Protein 6LCH (pdb70)

Nearest PDB structures (foldseek):
  6lch-assembly1_A  TM=1.004E+00  e=4.749E-40  Pseudomonas aeruginosa
  5jkp-assembly1_A  TM=9.853E-01  e=2.018E-32  Pseudomonas aeruginosa PAO1
  5jjo-assembly1_A  TM=9.357E-01  e=1.721E-28  Pseudomonas aeruginosa PAO1
  6deh-assembly2_B  TM=5.419E-01  e=6.742E-06  Legionella pneumophila subsp. pneumophila str. Philadelphia 1
  8sxq-assembly2_B  TM=5.318E-01  e=6.447E-06  Legionella pneumophila

Structure (mmCIF, N/CA/C/O backbone):
data_6LCH
#
_entry.id   6LCH
#
_cell.length_a   60.100
_cell.length_b   63.200
_cell.length_c   66.900
_cell.angle_alpha   90.000
_cell.angle_beta   105.000
_cell.angle_gamma   90.000
#
_symmetry.space_group_name_H-M   'C 1 2 1'
#
loop_
_entity.id
_entity.type
_entity.pdbx_description
1 polymer 'Sel1 repeat family protein'
2 water water
#
loop_
_atom_site.group_PDB
_atom_site.id
_atom_site.type_symbol
_atom_site.label_atom_id
_atom_site.label_alt_id
_atom_site.label_comp_id
_atom_site.label_asym_id
_atom_site.label_entity_id
_atom_site.label_seq_id
_atom_site.pdbx_PDB_ins_code
_atom_site.Cartn_x
_atom_site.Cartn_y
_atom_site.Cartn_z
_atom_site.occupancy
_atom_site.B_iso_or_equiv
_atom_site.auth_seq_id
_atom_site.auth_comp_id
_atom_site.auth_asym_id
_atom_site.auth_atom_id
_atom_site.pdbx_PDB_model_num
ATOM 1 N N . SER A 1 5 ? 14.701 22.756 11.824 1.00 30.36 24 SER A N 1
ATOM 2 C CA . SER A 1 5 ? 15.456 23.004 13.047 1.0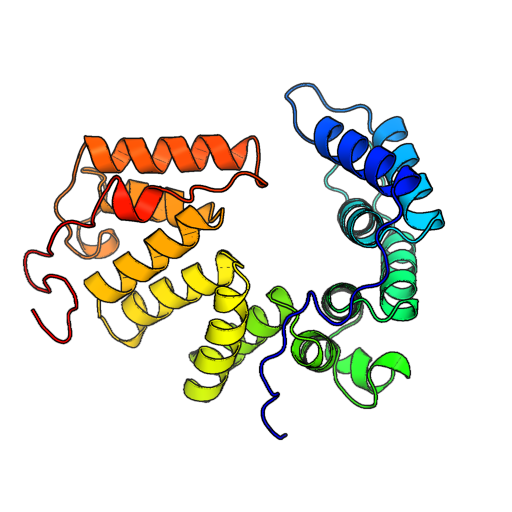0 25.67 24 SER A CA 1
ATOM 3 C C . SER A 1 5 ? 16.958 22.945 12.794 1.00 27.08 24 SER A C 1
ATOM 4 O O . SER A 1 5 ? 17.711 22.420 13.614 1.00 24.65 24 SER A O 1
ATOM 7 N N . LYS A 1 6 ? 17.389 23.476 11.650 1.00 28.12 25 LYS A N 1
ATOM 8 C CA . LYS A 1 6 ? 18.802 23.508 11.296 1.00 24.91 25 LYS A CA 1
ATOM 9 C C . LYS A 1 6 ? 19.298 24.941 11.386 1.00 20.23 25 LYS A C 1
ATOM 10 O O . LYS A 1 6 ? 18.704 25.827 10.756 1.00 19.38 25 LYS A O 1
ATOM 16 N N . PRO A 1 7 ? 20.366 25.210 12.139 1.00 18.19 26 PRO A N 1
ATOM 17 C CA . PRO A 1 7 ? 20.782 26.600 12.364 1.00 15.28 26 PRO A CA 1
ATOM 18 C C . PRO A 1 7 ? 21.078 27.332 11.066 1.00 13.64 26 PRO A C 1
ATOM 19 O O . PRO A 1 7 ? 21.723 26.806 10.156 1.00 13.13 26 PRO A O 1
ATOM 23 N N . PHE A 1 8 ? 20.614 28.572 11.010 1.00 13.45 27 PHE A N 1
ATOM 24 C CA . PHE A 1 8 ? 20.742 29.389 9.819 1.00 10.04 27 PHE A CA 1
ATOM 25 C C . PHE A 1 8 ? 22.197 29.760 9.550 1.00 10.12 27 PHE A C 1
ATOM 26 O O . PHE A 1 8 ? 22.999 29.932 10.469 1.00 7.75 27 PHE A O 1
ATOM 34 N N . VAL A 1 9 ? 22.537 29.869 8.264 1.00 9.31 28 VAL A N 1
ATOM 35 C CA . VAL A 1 9 ? 23.833 30.414 7.877 1.00 9.36 28 VAL A CA 1
ATOM 36 C C . VAL A 1 9 ? 23.810 31.919 8.101 1.00 10.44 28 VAL A C 1
ATOM 37 O O . VAL A 1 9 ? 22.778 32.574 7.908 1.00 7.97 28 VAL A O 1
ATOM 41 N N . CYS A 1 10 ? 24.934 32.472 8.551 1.00 13.69 29 CYS A N 1
ATOM 42 C CA . CYS A 1 10 ? 25.012 33.902 8.826 1.00 9.54 29 CYS A CA 1
ATOM 43 C C . CYS A 1 10 ? 25.137 34.672 7.517 1.00 10.12 29 CYS A C 1
ATOM 44 O O . CYS A 1 10 ? 26.121 34.512 6.787 1.00 10.59 29 CYS A O 1
ATOM 47 N N . VAL A 1 11 ? 24.148 35.515 7.226 1.00 9.16 30 VAL A N 1
ATOM 48 C CA . VAL A 1 11 ? 24.123 36.284 5.990 1.00 9.46 30 VAL A CA 1
ATOM 49 C C . VAL A 1 11 ? 23.952 37.760 6.321 1.00 11.38 30 VAL A C 1
ATOM 50 O O . VAL A 1 11 ? 23.324 38.130 7.318 1.00 8.42 30 VAL A O 1
ATOM 54 N N . ASN A 1 12 ? 24.527 38.606 5.477 1.00 14.52 31 ASN A N 1
ATOM 55 C CA . ASN A 1 12 ? 24.414 40.044 5.674 1.00 15.50 31 ASN A CA 1
ATOM 56 C C . ASN A 1 12 ? 23.015 40.510 5.291 1.00 13.11 31 ASN A C 1
ATOM 57 O O . ASN A 1 12 ? 22.540 40.234 4.184 1.00 17.69 31 ASN A O 1
ATOM 62 N N . GLU A 1 13 ? 22.353 41.216 6.209 1.00 10.70 32 GLU A N 1
ATOM 63 C CA . GLU A 1 13 ? 21.043 41.778 5.902 1.00 12.13 32 GLU A CA 1
ATOM 64 C C . GLU A 1 13 ? 21.113 42.755 4.736 1.00 13.91 32 GLU A C 1
ATOM 65 O O . GLU A 1 13 ? 20.107 42.979 4.057 1.00 12.82 32 GLU A O 1
ATOM 71 N N . LYS A 1 14 ? 22.288 43.343 4.490 1.00 17.35 33 LYS A N 1
ATOM 72 C CA . LYS A 1 14 ? 22.535 44.228 3.349 1.00 19.00 33 LYS A CA 1
ATOM 73 C C . LYS A 1 14 ? 22.638 43.473 2.015 1.00 22.85 33 LYS A C 1
ATOM 74 O O . LYS A 1 14 ? 23.010 44.081 1.003 1.00 28.20 33 LYS A O 1
ATOM 80 N N . ASP A 1 15 ? 22.285 42.186 1.994 1.00 20.03 34 ASP A N 1
ATOM 81 C CA . ASP A 1 15 ? 22.267 41.389 0.774 1.00 21.22 34 ASP A CA 1
ATOM 82 C C . ASP A 1 15 ? 20.869 41.172 0.209 1.00 24.30 34 ASP A C 1
ATOM 83 O O . ASP A 1 15 ? 20.740 40.923 -0.994 1.00 28.20 34 ASP A O 1
ATOM 88 N N . HIS A 1 16 ? 19.828 41.249 1.042 1.00 22.09 35 HIS A N 1
ATOM 89 C CA . HIS A 1 16 ? 18.462 40.998 0.593 1.00 17.90 35 HIS A CA 1
ATOM 90 C C . HIS A 1 16 ? 17.575 42.220 0.817 1.00 21.93 35 HIS A C 1
ATOM 91 O O . HIS A 1 16 ? 16.477 42.104 1.374 1.00 18.45 35 HIS A O 1
ATOM 98 N N . LEU A 1 17 ? 18.054 43.403 0.410 1.00 18.09 36 LEU A N 1
ATOM 99 C CA . LEU A 1 17 ? 17.288 44.635 0.526 1.00 15.57 36 LEU A CA 1
ATOM 100 C C . LEU A 1 17 ? 16.952 45.180 -0.858 1.00 21.41 36 LEU A C 1
ATOM 101 O O . LEU A 1 17 ? 17.749 45.054 -1.793 1.00 20.47 36 LEU A O 1
ATOM 106 N N . PRO A 1 18 ? 15.783 45.792 -1.019 1.00 19.42 37 PRO A N 1
ATOM 107 C CA . PRO A 1 18 ? 15.423 46.385 -2.308 1.00 21.05 37 PRO A CA 1
ATOM 108 C C . PRO A 1 18 ? 16.212 47.658 -2.551 1.00 21.65 37 PRO A C 1
ATOM 109 O O . PRO A 1 18 ? 16.827 48.196 -1.618 1.00 23.74 37 PRO A O 1
ATOM 113 N N . PRO A 1 19 ? 16.240 48.167 -3.785 1.00 22.13 38 PRO A N 1
ATOM 114 C CA . PRO A 1 19 ? 17.006 49.391 -4.051 1.00 24.66 38 PRO A CA 1
ATOM 115 C C . PRO A 1 19 ? 16.441 50.582 -3.289 1.00 18.89 38 PRO A C 1
ATOM 116 O O . PRO A 1 19 ? 15.227 50.720 -3.125 1.00 22.41 38 PRO A O 1
ATOM 120 N N . LEU A 1 20 ? 17.340 51.441 -2.812 1.00 19.39 39 LEU A N 1
ATOM 121 C CA . LEU A 1 20 ? 16.958 52.618 -2.037 1.00 15.44 39 LEU A CA 1
ATOM 122 C C . LEU A 1 20 ? 16.656 53.761 -2.998 1.00 14.68 39 LEU A C 1
ATOM 123 O O . LEU A 1 20 ? 17.551 54.242 -3.700 1.00 15.03 39 LEU A O 1
ATOM 128 N N . ASP A 1 21 ? 15.404 54.197 -3.027 1.00 15.36 40 ASP A N 1
ATOM 129 C CA . ASP A 1 21 ? 15.013 55.265 -3.941 1.00 13.99 40 ASP A CA 1
ATOM 130 C C . ASP A 1 21 ? 15.570 56.601 -3.461 1.00 11.04 40 ASP A C 1
ATOM 131 O O . ASP A 1 21 ? 15.396 56.951 -2.289 1.00 13.16 40 ASP A O 1
ATOM 136 N N . PRO A 1 22 ? 16.251 57.363 -4.322 1.00 14.36 41 PRO A N 1
ATOM 137 C CA . PRO A 1 22 ? 16.786 58.669 -3.878 1.00 12.65 41 PRO A CA 1
ATOM 138 C C . PRO A 1 22 ? 15.726 59.691 -3.484 1.00 11.06 41 PRO A C 1
ATOM 139 O O . PRO A 1 22 ? 15.853 60.316 -2.420 1.00 9.90 41 PRO A O 1
ATOM 143 N N . GLN A 1 23 ? 14.695 59.904 -4.313 1.00 8.55 42 GLN A N 1
ATOM 144 C CA . GLN A 1 23 ? 13.632 60.845 -3.951 1.00 8.07 42 GLN A CA 1
ATOM 145 C C . GLN A 1 23 ? 12.983 60.482 -2.621 1.00 8.09 42 GLN A C 1
ATOM 146 O O . GLN A 1 23 ? 12.703 61.362 -1.796 1.00 6.49 42 GLN A O 1
ATOM 152 N N . ALA A 1 24 ? 12.715 59.192 -2.407 1.00 9.39 43 ALA A N 1
ATOM 153 C CA . ALA A 1 24 ? 12.029 58.776 -1.189 1.00 7.19 43 ALA A CA 1
ATOM 154 C C . ALA A 1 24 ? 12.941 58.885 0.025 1.00 7.21 43 ALA A C 1
ATOM 155 O O . ALA A 1 24 ? 12.496 59.290 1.104 1.00 6.81 43 ALA A O 1
ATOM 157 N N . ASP A 1 25 ? 14.221 58.540 -0.133 1.00 7.15 44 ASP A N 1
ATOM 158 C CA . ASP A 1 25 ? 15.146 58.598 0.993 1.00 7.86 44 ASP A CA 1
ATOM 159 C C . ASP A 1 25 ? 15.344 60.026 1.483 1.00 7.38 44 ASP A C 1
ATOM 160 O O . ASP A 1 25 ? 15.621 60.243 2.668 1.00 6.44 44 ASP A O 1
ATOM 165 N N . ALA A 1 26 ? 15.211 61.007 0.590 1.00 7.02 45 ALA A N 1
ATOM 166 C CA . ALA A 1 26 ? 15.285 62.403 1.006 1.00 6.85 45 ALA A CA 1
ATOM 167 C C . ALA A 1 26 ? 14.089 62.780 1.870 1.00 5.75 45 ALA A C 1
ATOM 168 O O . ALA A 1 26 ? 14.243 63.471 2.883 1.00 6.18 45 ALA A O 1
ATOM 170 N N . TRP A 1 27 ? 12.889 62.338 1.485 1.00 4.00 46 TRP A N 1
ATOM 171 C CA . TRP A 1 27 ? 11.724 62.540 2.341 1.00 7.41 46 TRP A CA 1
ATOM 172 C C . TRP A 1 27 ? 11.928 61.884 3.696 1.00 6.41 46 TRP A C 1
ATOM 173 O O . TRP A 1 27 ? 11.602 62.466 4.738 1.00 5.97 46 TRP A O 1
ATOM 184 N N . TYR A 1 28 ? 12.458 60.663 3.690 1.00 7.30 47 TYR A N 1
ATOM 185 C CA . TYR A 1 28 ? 12.616 59.894 4.917 1.00 6.20 47 TYR A CA 1
ATOM 186 C C . TYR A 1 28 ? 13.599 60.565 5.865 1.00 5.73 47 TYR A C 1
ATOM 187 O O . TYR A 1 28 ? 13.333 60.687 7.067 1.00 6.35 47 TYR A O 1
ATOM 196 N N . ARG A 1 29 ? 14.747 61.000 5.341 1.00 5.18 48 ARG A N 1
ATOM 197 C CA . ARG A 1 29 ? 15.768 61.612 6.185 1.00 10.44 48 ARG A CA 1
ATOM 198 C C . ARG A 1 29 ? 15.330 62.974 6.720 1.00 8.48 48 ARG A C 1
ATOM 199 O O . ARG A 1 29 ? 15.738 63.361 7.822 1.00 11.22 48 ARG A O 1
ATOM 207 N N . GLU A 1 30 ? 14.512 63.718 5.969 1.00 10.28 49 GLU A N 1
ATOM 208 C CA . GLU A 1 30 ? 13.958 64.954 6.516 1.00 10.23 49 GLU A CA 1
ATOM 209 C C . GLU A 1 30 ? 12.968 64.658 7.634 1.00 12.20 49 GLU A C 1
ATOM 210 O O . GLU A 1 30 ? 12.975 65.328 8.676 1.00 10.36 49 GLU A O 1
ATOM 216 N N . ALA A 1 31 ? 12.105 63.658 7.433 1.00 7.01 50 ALA A N 1
ATOM 217 C CA . ALA A 1 31 ? 11.157 63.287 8.477 1.00 9.44 50 ALA A CA 1
ATOM 218 C C . ALA A 1 31 ? 11.881 62.785 9.717 1.00 9.62 50 ALA A C 1
ATOM 219 O O . ALA A 1 31 ? 11.520 63.147 10.844 1.00 8.40 50 ALA A O 1
ATOM 221 N N . ALA A 1 32 ? 12.911 61.954 9.527 1.00 8.05 51 ALA A N 1
ATOM 222 C CA . ALA A 1 32 ? 13.674 61.445 10.661 1.00 10.30 51 ALA A CA 1
ATOM 223 C C . ALA A 1 32 ? 14.332 62.576 11.438 1.00 12.40 51 ALA A C 1
ATOM 224 O O . ALA A 1 32 ? 14.379 62.543 12.673 1.00 10.66 51 ALA A O 1
ATOM 226 N N . THR A 1 33 ? 14.850 63.586 10.732 1.00 11.03 52 THR A N 1
ATOM 227 C CA . THR A 1 33 ? 15.473 64.722 11.404 1.00 15.13 52 THR A CA 1
ATOM 228 C C . THR A 1 33 ? 14.443 65.544 12.167 1.00 17.63 52 THR A C 1
ATOM 229 O O . THR A 1 33 ? 14.687 65.952 13.309 1.00 17.47 52 THR A O 1
ATOM 233 N N . LEU A 1 34 ? 13.285 65.793 11.554 1.00 16.37 53 LEU A N 1
ATOM 234 C CA . LEU A 1 34 ? 12.241 66.557 12.222 1.00 15.21 53 LEU A CA 1
ATOM 235 C C . LEU A 1 34 ? 11.699 65.847 13.453 1.00 15.02 53 LEU A C 1
ATOM 236 O O . LEU A 1 34 ? 11.092 66.500 14.303 1.00 16.42 53 LEU A O 1
ATOM 241 N N . ALA A 1 35 ? 11.901 64.535 13.572 1.00 13.15 54 ALA A N 1
ATOM 242 C CA . ALA A 1 35 ? 11.399 63.770 14.709 1.00 16.99 54 ALA A CA 1
ATOM 243 C C . ALA A 1 35 ? 12.306 63.844 15.932 1.00 14.30 54 ALA A C 1
ATOM 244 O O . ALA A 1 35 ? 12.063 63.127 16.908 1.00 14.34 54 ALA A O 1
ATOM 246 N N . LYS A 1 36 ? 13.317 64.703 15.918 1.00 18.29 55 LYS A N 1
ATOM 247 C CA . LYS A 1 36 ? 14.347 64.707 16.952 1.00 25.43 55 LYS A CA 1
ATOM 248 C C . LYS A 1 36 ? 14.265 65.831 17.991 1.00 27.95 55 LYS A C 1
ATOM 249 O O . LYS A 1 36 ? 14.393 65.551 19.191 1.00 29.50 55 LYS A O 1
ATOM 255 N N . PRO A 1 37 ? 14.055 67.110 17.595 1.00 28.57 56 PRO A N 1
ATOM 256 C CA . PRO A 1 37 ? 14.502 68.223 18.450 1.00 32.45 56 PRO A CA 1
ATOM 257 C C . PRO A 1 37 ? 13.574 68.600 19.599 1.00 38.51 56 PRO A C 1
ATOM 258 O O . PRO A 1 37 ? 12.652 67.853 19.946 1.00 37.95 56 PRO A O 1
ATOM 262 N N . ASP A 1 38 ? 13.828 69.772 20.195 1.00 38.45 57 ASP A N 1
ATOM 263 C CA . ASP A 1 38 ? 13.113 70.238 21.378 1.00 41.59 57 ASP A CA 1
ATOM 264 C C . ASP A 1 38 ? 11.990 71.214 21.048 1.00 41.57 57 ASP A C 1
ATOM 265 O O . ASP A 1 38 ? 11.496 71.912 21.939 1.00 44.80 57 ASP A O 1
ATOM 270 N N . THR A 1 39 ? 11.573 71.283 19.792 1.00 41.22 58 THR A N 1
ATOM 271 C CA . THR A 1 39 ? 10.170 71.553 19.555 1.00 40.70 58 THR A CA 1
ATOM 272 C C . THR A 1 39 ? 9.380 70.363 20.091 1.00 34.07 58 THR A C 1
ATOM 273 O O . THR A 1 39 ? 9.940 69.370 20.567 1.00 34.09 58 THR A O 1
ATOM 277 N N . LEU A 1 40 ? 8.066 70.441 20.020 1.00 29.94 59 LEU A N 1
ATOM 278 C CA . LEU A 1 40 ? 7.300 69.239 19.773 1.00 31.56 59 LEU A CA 1
ATOM 279 C C . LEU A 1 40 ? 6.878 69.319 18.317 1.00 28.78 59 LEU A C 1
ATOM 280 O O . LEU A 1 40 ? 6.289 70.314 17.881 1.00 35.11 59 LEU A O 1
ATOM 285 N N . ARG A 1 41 ? 7.199 68.275 17.582 1.00 28.88 60 ARG A N 1
ATOM 286 C CA . ARG A 1 41 ? 7.608 68.388 16.199 1.00 21.62 60 ARG A CA 1
ATOM 287 C C . ARG A 1 41 ? 6.405 68.540 15.278 1.00 14.93 60 ARG A C 1
ATOM 288 O O . ARG A 1 41 ? 5.259 68.352 15.689 1.00 14.73 60 ARG A O 1
ATOM 296 N N . PRO A 1 42 ? 6.630 68.936 14.016 1.00 13.32 61 PRO A N 1
ATOM 297 C CA . PRO A 1 42 ? 5.509 69.024 13.071 1.00 14.19 61 PRO A CA 1
ATOM 298 C C . PRO A 1 42 ? 5.024 67.643 12.663 1.00 12.17 61 PRO A C 1
ATOM 299 O O . PRO A 1 42 ? 5.417 67.129 11.615 1.00 10.35 61 PRO A O 1
ATOM 303 N N . TRP A 1 43 ? 4.170 67.037 13.484 1.00 15.32 62 TRP A N 1
ATOM 304 C CA . TRP A 1 43 ? 3.773 65.654 13.238 1.00 15.50 62 TRP A CA 1
ATOM 305 C C . TRP A 1 43 ? 2.984 65.457 11.949 1.00 13.06 62 TRP A C 1
ATOM 306 O O . TRP A 1 43 ? 3.263 64.473 11.240 1.00 13.25 62 TRP A O 1
ATOM 317 N N . PRO A 1 44 ? 2.005 66.300 11.588 1.00 11.46 63 PRO A N 1
ATOM 318 C CA . PRO A 1 44 ? 1.384 66.141 10.262 1.00 12.19 63 PRO A CA 1
ATOM 319 C C . PRO A 1 44 ? 2.393 66.147 9.128 1.00 14.42 63 PRO A C 1
ATOM 320 O O . PRO A 1 44 ? 2.250 65.375 8.170 1.00 9.92 63 PRO A O 1
ATOM 324 N N . ARG A 1 45 ? 3.427 66.986 9.219 1.00 13.29 64 ARG A N 1
ATOM 325 C CA . ARG A 1 45 ? 4.456 66.988 8.185 1.00 12.83 64 ARG A CA 1
ATOM 326 C C . ARG A 1 45 ? 5.317 65.732 8.253 1.00 10.67 64 ARG A C 1
ATOM 327 O O . ARG A 1 45 ? 5.643 65.142 7.216 1.00 7.53 64 ARG A O 1
ATOM 335 N N . ILE A 1 46 ? 5.706 65.317 9.462 1.00 10.38 65 ILE A N 1
ATOM 336 C CA . ILE A 1 46 ? 6.521 64.113 9.611 1.00 8.71 65 ILE A CA 1
ATOM 337 C C . ILE A 1 46 ? 5.807 62.917 8.996 1.00 7.00 65 ILE A C 1
ATOM 338 O O . ILE A 1 46 ? 6.400 62.138 8.242 1.00 7.16 65 ILE A O 1
ATOM 343 N N . VAL A 1 47 ? 4.515 62.765 9.300 1.00 11.40 66 VAL A N 1
ATOM 344 C CA . VAL A 1 47 ? 3.731 61.667 8.740 1.00 7.34 66 VAL A CA 1
ATOM 345 C C . VAL A 1 47 ? 3.663 61.783 7.223 1.00 8.60 66 VAL A C 1
ATOM 346 O O . VAL A 1 47 ? 3.788 60.785 6.503 1.00 6.86 66 VAL A O 1
ATOM 350 N N . GLY A 1 48 ? 3.476 63.003 6.714 1.00 7.86 67 GLY A N 1
ATOM 351 C CA . GLY A 1 48 ? 3.409 63.191 5.273 1.00 8.08 67 GLY A CA 1
ATOM 352 C C . GLY A 1 48 ? 4.656 62.698 4.566 1.00 6.92 67 GLY A C 1
ATOM 353 O O . GLY A 1 48 ? 4.580 61.898 3.632 1.00 6.28 67 GLY A O 1
ATOM 354 N N . LEU A 1 49 ? 5.825 63.153 5.022 1.00 6.38 68 LEU A N 1
ATOM 355 C CA . LEU A 1 49 ? 7.083 62.731 4.415 1.00 6.9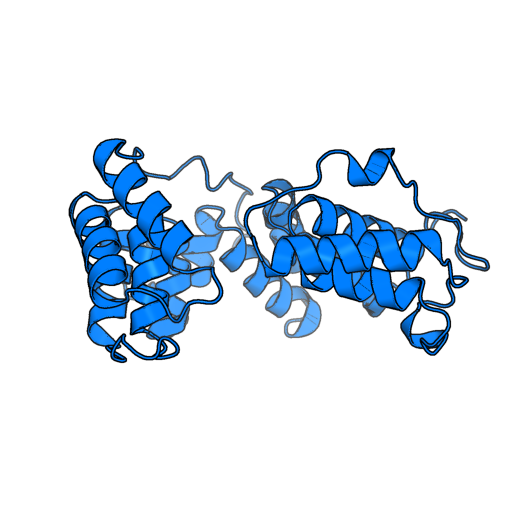9 68 LEU A CA 1
ATOM 356 C C . LEU A 1 49 ? 7.269 61.223 4.520 1.00 6.27 68 LEU A C 1
ATOM 357 O O . LEU A 1 49 ? 7.545 60.549 3.519 1.00 5.30 68 LEU A O 1
ATOM 362 N N . TYR A 1 50 ? 7.128 60.680 5.734 1.00 5.20 69 TYR A N 1
ATOM 363 C CA . TYR A 1 50 ? 7.265 59.242 5.941 1.00 4.65 69 TYR A CA 1
ATOM 364 C C . TYR A 1 50 ? 6.357 58.457 5.004 1.00 4.48 69 TYR A C 1
ATOM 365 O O . TYR A 1 50 ? 6.796 57.504 4.349 1.00 4.21 69 TYR A O 1
ATOM 374 N N . SER A 1 51 ? 5.077 58.837 4.940 1.00 5.18 70 SER A N 1
ATOM 375 C CA . SER A 1 51 ? 4.133 58.102 4.105 1.00 9.23 70 SER A CA 1
ATOM 376 C C . SER A 1 51 ? 4.488 58.230 2.631 1.00 7.70 70 SER A C 1
ATOM 377 O O . SER A 1 51 ? 4.462 57.239 1.890 1.00 9.07 70 SER A O 1
ATOM 380 N N . LYS A 1 52 ? 4.822 59.447 2.191 1.00 7.76 71 LYS A N 1
ATOM 381 C CA . LYS A 1 52 ? 5.265 59.654 0.816 1.00 6.82 71 LYS A CA 1
ATOM 382 C C . LYS A 1 52 ? 6.433 58.739 0.473 1.00 7.05 71 LYS A C 1
ATOM 383 O O . LYS A 1 52 ? 6.463 58.126 -0.601 1.00 4.58 71 LYS A O 1
ATOM 389 N N . ALA A 1 53 ? 7.403 58.626 1.382 1.00 5.96 72 ALA A N 1
ATOM 390 C CA . ALA A 1 53 ? 8.517 57.719 1.148 1.00 5.92 72 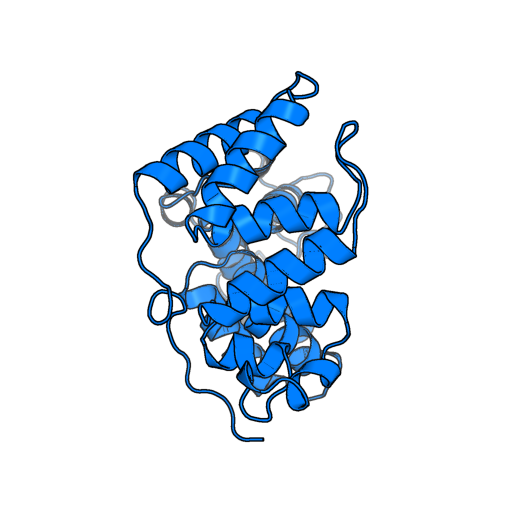ALA A CA 1
ATOM 391 C C . ALA A 1 53 ? 8.050 56.268 1.154 1.00 6.69 72 ALA A C 1
ATOM 392 O O . ALA A 1 53 ? 8.521 55.456 0.349 1.00 4.03 72 ALA A O 1
ATOM 394 N N . ALA A 1 54 ? 7.111 55.932 2.044 1.00 5.98 73 ALA A N 1
ATOM 395 C CA . ALA A 1 54 ? 6.637 54.553 2.148 1.00 6.37 73 ALA A CA 1
ATOM 396 C C . ALA A 1 54 ? 5.912 54.116 0.883 1.00 6.59 73 ALA A C 1
ATOM 397 O O . ALA A 1 54 ? 6.028 52.960 0.462 1.00 7.53 73 ALA A O 1
ATOM 399 N N . GLU A 1 55 ? 5.144 55.021 0.271 1.00 10.28 74 GLU A N 1
ATOM 400 C CA . GLU A 1 55 ? 4.434 54.692 -0.959 1.00 10.62 74 GLU A CA 1
ATOM 401 C C . GLU A 1 55 ? 5.378 54.485 -2.132 1.00 10.89 74 GLU A C 1
ATOM 402 O O . GLU A 1 55 ? 4.996 53.835 -3.109 1.00 13.65 74 GLU A O 1
ATOM 408 N N . ARG A 1 56 ? 6.587 55.039 -2.073 1.00 10.02 75 ARG A N 1
ATOM 409 C CA . ARG A 1 56 ? 7.577 54.792 -3.112 1.00 9.37 75 ARG A CA 1
ATOM 410 C C . ARG A 1 56 ? 8.429 53.564 -2.824 1.00 9.11 75 ARG A C 1
ATOM 411 O O . ARG A 1 56 ? 9.326 53.254 -3.612 1.00 9.83 75 ARG A O 1
ATOM 419 N N . GLY A 1 57 ? 8.171 52.867 -1.721 1.00 8.48 76 GLY A N 1
ATOM 420 C CA . GLY A 1 57 ? 8.866 51.638 -1.395 1.00 8.08 76 GLY A CA 1
ATOM 421 C C . GLY A 1 57 ? 9.988 51.754 -0.386 1.00 6.87 76 GLY A C 1
ATOM 422 O O . GLY A 1 57 ? 10.714 50.773 -0.182 1.00 6.85 76 GLY A O 1
ATOM 423 N N . HIS A 1 58 ? 10.161 52.911 0.245 1.00 3.78 77 HIS A N 1
ATOM 424 C CA . HIS A 1 58 ? 11.251 53.096 1.195 1.00 5.70 77 HIS A CA 1
ATOM 425 C C . HIS A 1 58 ? 10.982 52.281 2.455 1.00 3.52 77 HIS A C 1
ATOM 426 O O . HIS A 1 58 ? 9.979 52.505 3.139 1.00 3.25 77 HIS A O 1
ATOM 433 N N . TRP A 1 59 ? 11.878 51.343 2.775 1.00 4.77 78 TRP A N 1
ATOM 434 C CA . TRP A 1 59 ? 11.548 50.388 3.829 1.00 4.06 78 TRP A CA 1
ATOM 435 C C . TRP A 1 59 ? 11.855 50.915 5.227 1.00 4.82 78 TRP A C 1
ATOM 436 O O . TRP A 1 59 ? 11.158 50.551 6.182 1.00 4.09 78 TRP A O 1
ATOM 447 N N . LYS A 1 60 ? 12.857 51.779 5.382 1.00 4.62 79 LYS A N 1
ATOM 448 C CA . LYS A 1 60 ? 13.075 52.383 6.692 1.00 4.03 79 LYS A CA 1
ATOM 449 C C . LYS A 1 60 ? 11.966 53.371 7.027 1.00 3.51 79 LYS A C 1
ATOM 450 O O . LYS A 1 60 ? 11.559 53.490 8.188 1.00 3.49 79 LYS A O 1
ATOM 456 N N . ALA A 1 61 ? 11.451 54.076 6.020 1.00 3.11 80 ALA A N 1
ATOM 457 C CA . ALA A 1 61 ? 10.308 54.954 6.243 1.00 3.92 80 ALA A CA 1
ATOM 458 C C . ALA A 1 61 ? 9.085 54.165 6.691 1.00 2.67 80 ALA A C 1
ATOM 459 O O . ALA A 1 61 ? 8.333 54.618 7.558 1.00 1.88 80 ALA A O 1
ATOM 461 N N . MET A 1 62 ? 8.866 52.983 6.103 1.00 2.90 81 MET A N 1
ATOM 462 C CA . MET A 1 62 ? 7.774 52.118 6.543 1.00 3.48 81 MET A CA 1
ATOM 463 C C . MET A 1 62 ? 7.969 51.687 7.988 1.00 3.69 81 MET A C 1
ATOM 464 O O . MET A 1 62 ? 7.022 51.692 8.784 1.00 3.67 81 MET A O 1
ATOM 469 N N . HIS A 1 63 ? 9.193 51.295 8.336 1.00 2.74 82 HIS A N 1
ATOM 470 C CA . HIS A 1 63 ? 9.489 50.892 9.705 1.00 2.92 82 HIS A CA 1
ATOM 471 C C . HIS A 1 63 ? 9.275 52.050 10.676 1.00 3.97 82 HIS A C 1
ATOM 472 O O . HIS A 1 63 ? 8.580 51.906 11.688 1.00 3.18 82 HIS A O 1
ATOM 479 N N . ASN A 1 64 ? 9.861 53.213 10.377 1.00 1.38 83 ASN A N 1
ATOM 480 C CA . ASN A 1 64 ? 9.742 54.353 11.283 1.00 2.98 83 ASN A CA 1
ATOM 481 C C . ASN A 1 64 ? 8.295 54.799 11.430 1.00 2.81 83 ASN A C 1
ATOM 482 O O . ASN A 1 64 ? 7.846 55.116 12.536 1.00 2.18 83 ASN A O 1
ATOM 487 N N . LEU A 1 65 ? 7.552 54.841 10.322 1.00 3.85 84 LEU A N 1
ATOM 488 C CA . LEU A 1 65 ? 6.170 55.303 10.388 1.00 3.62 84 LEU A CA 1
ATOM 489 C C . LEU A 1 65 ? 5.300 54.327 11.167 1.00 4.68 84 LEU A C 1
ATOM 490 O O . LEU A 1 65 ? 4.488 54.739 12.004 1.00 4.63 84 LEU A O 1
ATOM 495 N N . ALA A 1 66 ? 5.466 53.027 10.916 1.00 5.04 85 ALA A N 1
ATOM 496 C CA . ALA A 1 66 ? 4.669 52.036 11.629 1.00 5.88 85 ALA A CA 1
ATOM 497 C C . ALA A 1 66 ? 4.969 52.051 13.121 1.00 6.28 85 ALA A C 1
ATOM 498 O O . ALA A 1 66 ? 4.074 51.820 13.942 1.00 8.67 85 ALA A O 1
ATOM 500 N N . ASN A 1 67 ? 6.221 52.319 13.499 1.00 5.65 86 ASN A N 1
ATOM 501 C CA . ASN A 1 67 ? 6.518 52.428 14.922 1.00 8.32 86 ASN A CA 1
ATOM 502 C C . ASN A 1 67 ? 5.750 53.576 15.557 1.00 9.68 86 ASN A C 1
ATOM 503 O O . ASN A 1 67 ? 5.397 53.497 16.734 1.00 9.57 86 ASN A O 1
ATOM 508 N N . LEU A 1 68 ? 5.478 54.642 14.801 1.00 7.76 87 LEU A N 1
ATOM 509 C CA . LEU A 1 68 ? 4.614 55.704 15.310 1.00 8.60 87 LEU A CA 1
ATOM 510 C C . LEU A 1 68 ? 3.171 55.220 15.448 1.00 10.47 87 LEU A C 1
ATOM 511 O O . LEU A 1 68 ? 2.512 55.485 16.461 1.00 12.70 87 LEU A O 1
ATOM 516 N N . TYR A 1 69 ? 2.663 54.510 14.433 1.00 10.15 88 TYR A N 1
ATOM 517 C CA . TYR A 1 69 ? 1.278 54.041 14.460 1.00 9.72 88 TYR A CA 1
ATOM 518 C C . TYR A 1 69 ? 1.094 52.864 15.413 1.00 12.43 88 TYR A C 1
ATOM 519 O O . TYR A 1 69 ? 0.047 52.746 16.063 1.00 12.98 88 TYR A O 1
ATOM 528 N N . ARG A 1 70 ? 2.076 51.960 15.479 1.00 12.22 89 ARG A N 1
ATOM 529 C CA . ARG A 1 70 ? 1.952 50.791 16.346 1.00 11.55 89 ARG A CA 1
ATOM 530 C C . ARG A 1 70 ? 1.808 51.207 17.801 1.00 15.41 89 ARG A C 1
ATOM 531 O O . ARG A 1 70 ? 0.922 50.725 18.518 1.00 11.84 89 ARG A O 1
ATOM 539 N N . THR A 1 71 ? 2.691 52.086 18.258 1.00 14.31 90 THR A N 1
ATOM 540 C CA . THR A 1 71 ? 2.514 52.781 19.521 1.00 19.77 90 THR A CA 1
ATOM 541 C C . THR A 1 71 ? 1.595 53.974 19.275 1.00 19.26 90 THR A C 1
ATOM 542 O O . THR A 1 71 ? 0.970 54.103 18.219 1.00 21.39 90 THR A O 1
ATOM 546 N N . GLY A 1 72 ? 1.495 54.867 20.247 1.00 21.85 91 GLY A N 1
ATOM 547 C CA . GLY A 1 72 ? 0.924 56.164 19.958 1.00 25.84 91 GLY A CA 1
ATOM 548 C C . GLY A 1 72 ? 1.736 57.258 20.598 1.00 20.90 91 GLY A C 1
ATOM 549 O O . GLY A 1 72 ? 1.212 58.333 20.902 1.00 22.30 91 GLY A O 1
ATOM 550 N N . TRP A 1 73 ? 3.028 56.988 20.791 1.00 18.93 92 TRP A N 1
ATOM 551 C CA . TRP A 1 73 ? 3.857 57.894 21.578 1.00 17.87 92 TRP A CA 1
ATOM 552 C C . TRP A 1 73 ? 3.871 59.331 21.070 1.00 16.38 92 TRP A C 1
ATOM 553 O O . TRP A 1 73 ? 3.888 60.241 21.917 1.00 12.28 92 TRP A O 1
ATOM 564 N N . PRO A 1 74 ? 3.862 59.624 19.763 1.00 15.18 93 PRO A N 1
ATOM 565 C CA . PRO A 1 74 ? 3.854 61.034 19.353 1.00 15.07 93 PRO A CA 1
ATOM 566 C C . PRO A 1 74 ? 2.551 61.712 19.745 1.00 14.00 93 PRO A C 1
ATOM 567 O O . PRO A 1 74 ? 1.465 61.148 19.595 1.00 11.77 93 PRO A O 1
ATOM 571 N N . GLY A 1 75 ? 2.675 62.935 20.262 1.00 14.48 94 GLY A N 1
ATOM 572 C CA . GLY A 1 75 ? 1.493 63.686 20.645 1.00 11.98 94 GLY A CA 1
ATOM 573 C C . GLY A 1 75 ? 0.529 63.882 19.493 1.00 12.78 94 GLY A C 1
ATOM 574 O O . GLY A 1 75 ? -0.690 63.865 19.682 1.00 12.05 94 GLY A O 1
ATOM 575 N N . GLY A 1 76 ? 1.057 64.045 18.282 1.00 10.80 95 GLY A N 1
ATOM 576 C CA . GLY A 1 76 ? 0.209 64.297 17.138 1.00 10.92 95 GLY A CA 1
ATOM 577 C C . GLY A 1 76 ? 0.083 63.157 16.146 1.00 10.36 95 GLY A C 1
ATOM 578 O O . GLY A 1 76 ? -0.201 63.402 14.971 1.00 9.50 95 GLY A O 1
ATOM 579 N N . VAL A 1 77 ? 0.286 61.915 16.586 1.00 12.74 96 VAL A N 1
ATOM 580 C CA . VAL A 1 77 ? 0.145 60.745 15.722 1.00 15.02 96 VAL A CA 1
ATOM 581 C C . VAL A 1 77 ? -0.741 59.722 16.421 1.00 13.88 96 VAL A C 1
ATOM 582 O O . VAL A 1 77 ? -0.428 59.275 17.531 1.00 14.18 96 VAL A O 1
ATOM 586 N N . GLU A 1 78 ? -1.823 59.333 15.754 1.00 15.43 97 GLU A N 1
ATOM 587 C CA . GLU A 1 78 ? -2.819 58.436 16.318 1.00 16.58 97 GLU A CA 1
ATOM 588 C C . GLU A 1 78 ? -2.323 56.995 16.307 1.00 18.57 97 GLU A C 1
ATOM 589 O O . GLU A 1 78 ? -1.714 56.546 15.332 1.00 18.50 97 GLU A O 1
ATOM 595 N N . LYS A 1 79 ? -2.584 56.271 17.400 1.00 18.20 98 LYS A N 1
ATOM 596 C CA . LYS A 1 79 ? -2.420 54.821 17.383 1.00 17.27 98 LYS A CA 1
ATOM 597 C C . LYS A 1 79 ? -3.290 54.223 16.293 1.00 16.53 98 LYS A C 1
ATOM 598 O O . LYS A 1 79 ? -4.507 54.421 16.290 1.00 18.08 98 LYS A O 1
ATOM 604 N N . ASP A 1 80 ? -2.676 53.475 15.379 1.00 12.76 99 ASP A N 1
ATOM 605 C CA . ASP A 1 80 ? -3.426 52.806 14.314 1.00 15.06 99 ASP A CA 1
ATOM 606 C C . ASP A 1 80 ? -2.752 51.463 14.045 1.00 13.90 99 ASP A C 1
ATOM 607 O O . ASP A 1 80 ? -1.887 51.356 13.171 1.00 12.72 99 ASP A O 1
ATOM 612 N N . THR A 1 81 ? -3.169 50.442 14.802 1.00 14.72 100 THR A N 1
ATOM 613 C CA . THR A 1 81 ? -2.598 49.107 14.655 1.00 16.15 100 THR A CA 1
ATOM 614 C C . THR A 1 81 ? -2.685 48.612 13.218 1.00 15.11 100 THR A C 1
ATOM 615 O O . THR A 1 81 ? -1.761 47.956 12.724 1.00 16.54 100 THR A O 1
ATOM 619 N N . GLN A 1 82 ? -3.787 48.914 12.527 1.00 14.20 101 GLN A N 1
ATOM 620 C CA . GLN A 1 82 ? -3.931 48.440 11.154 1.00 12.81 101 GLN A CA 1
ATOM 621 C C . GLN A 1 82 ? -2.980 49.169 10.216 1.00 13.70 101 GLN A C 1
ATOM 622 O O . GLN A 1 82 ? -2.407 48.556 9.308 1.00 15.07 101 GLN A O 1
ATOM 628 N N . LYS A 1 83 ? -2.801 50.479 10.411 1.00 11.86 102 LYS A N 1
ATOM 629 C CA . LYS A 1 83 ? -1.834 51.209 9.599 1.00 10.63 102 LYS A CA 1
ATOM 630 C C . LYS A 1 83 ? -0.432 50.641 9.772 1.00 9.58 102 LYS A C 1
ATOM 631 O O . LYS A 1 83 ? 0.343 50.574 8.810 1.00 11.90 102 LYS A O 1
ATOM 637 N N . ALA A 1 84 ? -0.096 50.208 10.989 1.00 8.85 103 ALA A N 1
ATOM 638 C CA . ALA A 1 84 ? 1.201 49.583 11.214 1.00 7.72 103 ALA A CA 1
ATOM 639 C C . ALA A 1 84 ? 1.285 48.226 10.527 1.00 7.30 103 ALA A C 1
ATOM 640 O O . ALA A 1 84 ? 2.299 47.911 9.894 1.00 6.13 103 ALA A O 1
ATOM 642 N N . LEU A 1 85 ? 0.225 47.414 10.638 1.00 6.92 104 LEU A N 1
ATOM 643 C CA . LEU A 1 85 ? 0.216 46.103 9.994 1.00 10.70 104 LEU A CA 1
ATOM 644 C C . LEU A 1 85 ? 0.365 46.229 8.486 1.00 8.52 104 LEU A C 1
ATOM 645 O O . LEU A 1 85 ? 1.127 45.479 7.865 1.00 8.46 104 LEU A O 1
ATOM 650 N N . ASP A 1 86 ? -0.364 47.168 7.879 1.00 9.01 105 ASP A N 1
ATOM 651 C CA . ASP A 1 86 ? -0.295 47.336 6.430 1.00 10.06 105 ASP A CA 1
ATOM 652 C C . ASP A 1 86 ? 1.093 47.775 5.993 1.00 8.06 105 ASP A C 1
ATOM 653 O O . ASP A 1 86 ? 1.580 47.350 4.940 1.00 11.51 105 ASP A O 1
ATOM 658 N N . LEU A 1 87 ? 1.749 48.620 6.790 1.00 8.26 106 LEU A N 1
ATOM 659 C CA . LEU A 1 87 ? 3.128 48.988 6.491 1.00 6.97 106 LEU A CA 1
ATOM 660 C C . LEU A 1 87 ? 4.062 47.797 6.652 1.00 7.20 106 LEU A C 1
ATOM 661 O O . LEU A 1 87 ? 4.996 47.625 5.861 1.00 6.25 106 LEU A O 1
ATOM 666 N N . TYR A 1 88 ? 3.829 46.966 7.675 1.00 6.65 107 TYR A N 1
ATOM 667 C CA . TYR A 1 88 ? 4.640 45.768 7.861 1.00 6.86 107 TYR A CA 1
ATOM 668 C C . TYR A 1 88 ? 4.450 44.777 6.713 1.00 7.05 107 TYR A C 1
ATOM 669 O O . TYR A 1 88 ? 5.408 44.109 6.308 1.00 7.67 107 TYR A O 1
ATOM 678 N N . GLN A 1 89 ? 3.236 44.678 6.163 1.00 6.49 108 GLN A N 1
ATOM 679 C CA . GLN A 1 89 ? 3.008 43.772 5.041 1.00 8.72 108 GLN A CA 1
ATOM 680 C C . GLN A 1 89 ? 3.641 44.291 3.754 1.00 7.53 108 GLN A C 1
ATOM 681 O O . GLN A 1 89 ? 4.089 43.496 2.919 1.00 6.19 108 GLN A O 1
ATOM 687 N N . LYS A 1 90 ? 3.684 45.611 3.570 1.00 7.03 109 LYS A N 1
ATOM 688 C CA . LYS A 1 90 ? 4.392 46.161 2.420 1.00 6.19 109 LYS A CA 1
ATOM 689 C C . LYS A 1 90 ? 5.885 45.875 2.511 1.00 4.09 109 LYS A C 1
ATOM 690 O O . LYS A 1 90 ? 6.538 45.627 1.492 1.00 2.65 109 LYS A O 1
ATOM 696 N N . MET A 1 91 ? 6.443 45.903 3.726 1.00 4.33 110 MET A N 1
ATOM 697 C CA . MET A 1 91 ? 7.841 45.526 3.917 1.00 3.66 110 MET A CA 1
ATOM 698 C C . MET A 1 91 ? 8.065 44.073 3.534 1.00 3.15 110 MET A C 1
ATOM 699 O O . MET A 1 91 ? 9.050 43.733 2.868 1.00 3.50 110 MET A O 1
ATOM 704 N N . ILE A 1 92 ? 7.165 43.198 3.977 1.00 4.67 111 ILE A N 1
ATOM 705 C CA . ILE A 1 92 ? 7.266 41.780 3.652 1.00 4.90 111 ILE A CA 1
ATOM 706 C C . ILE A 1 92 ? 7.099 41.564 2.150 1.00 5.57 111 ILE A C 1
ATOM 707 O O . ILE A 1 92 ? 7.787 40.729 1.547 1.00 3.94 111 ILE A O 1
ATOM 712 N N . ASP A 1 93 ? 6.201 42.331 1.518 1.00 6.14 112 ASP A N 1
ATOM 713 C CA . ASP A 1 93 ? 6.006 42.220 0.073 1.00 5.43 112 ASP A CA 1
ATOM 714 C C . ASP A 1 93 ? 7.305 42.442 -0.686 1.00 5.27 112 ASP A C 1
ATOM 715 O O . ASP A 1 93 ? 7.525 41.826 -1.736 1.00 5.26 112 ASP A O 1
ATOM 720 N N . LEU A 1 94 ? 8.168 43.320 -0.180 1.00 3.14 113 LEU A N 1
ATOM 721 C CA . LEU A 1 94 ? 9.485 43.552 -0.748 1.00 3.74 113 LEU A CA 1
ATOM 722 C C . LEU A 1 94 ? 10.538 42.604 -0.190 1.00 2.55 113 LEU A C 1
ATOM 723 O O . LEU A 1 94 ? 11.723 42.768 -0.497 1.00 2.45 113 LEU A O 1
ATOM 728 N N . ASP A 1 95 ? 10.132 41.631 0.628 1.00 4.08 114 ASP A N 1
ATOM 729 C CA . ASP A 1 95 ? 11.051 40.681 1.258 1.00 4.77 114 ASP A CA 1
ATOM 730 C C . ASP A 1 95 ? 12.099 41.385 2.120 1.00 4.79 114 ASP A C 1
ATOM 731 O O . ASP A 1 95 ? 13.250 40.948 2.209 1.00 3.65 114 ASP A O 1
ATOM 736 N N . VAL A 1 96 ? 11.699 42.473 2.770 1.00 2.10 115 VAL A N 1
ATOM 737 C CA . VAL A 1 96 ? 12.599 43.214 3.650 1.00 3.70 115 VAL A CA 1
ATOM 738 C C . VAL A 1 96 ? 12.727 42.442 4.961 1.00 2.22 115 VAL A C 1
ATOM 739 O O . VAL A 1 96 ? 11.711 42.164 5.613 1.00 2.82 115 VAL A O 1
ATOM 743 N N . PRO A 1 97 ? 13.939 42.061 5.372 1.00 2.23 116 PRO A N 1
ATOM 744 C CA . PRO A 1 97 ? 14.069 41.222 6.578 1.00 2.75 116 PRO A CA 1
ATOM 745 C C . PRO A 1 97 ? 13.504 41.869 7.831 1.00 2.25 116 PRO A C 1
ATOM 746 O O . PRO A 1 97 ? 12.907 41.173 8.661 1.00 1.33 116 PRO A O 1
ATOM 750 N N . GLN A 1 98 ? 13.663 43.186 7.986 1.00 0.42 117 GLN A N 1
ATOM 751 C CA . GLN A 1 98 ? 13.073 43.867 9.136 1.00 2.63 117 GLN A CA 1
ATOM 752 C C . GLN A 1 98 ? 11.550 43.775 9.123 1.00 3.10 117 GLN A C 1
ATOM 753 O O . GLN A 1 98 ? 10.918 43.813 10.184 1.00 4.05 117 GLN A O 1
ATOM 759 N N . GLY A 1 99 ? 10.945 43.640 7.940 1.00 0.97 118 GLY A N 1
ATOM 760 C CA . GLY A 1 99 ? 9.495 43.531 7.869 1.00 3.04 118 GLY A CA 1
ATOM 761 C C . GLY A 1 99 ? 8.957 42.297 8.569 1.00 2.44 118 GLY A C 1
ATOM 762 O O . GLY A 1 99 ? 7.887 42.336 9.181 1.00 3.53 118 GLY A O 1
ATOM 763 N N . PHE A 1 100 ? 9.696 41.187 8.499 1.00 2.38 119 PHE A N 1
ATOM 764 C CA . PHE A 1 100 ? 9.279 39.972 9.194 1.00 2.18 119 PHE A CA 1
ATOM 765 C C . PHE A 1 100 ? 9.402 40.130 10.705 1.00 2.99 119 PHE A C 1
ATOM 766 O O . PHE A 1 100 ? 8.504 39.731 11.458 1.00 3.57 119 PHE A O 1
ATOM 774 N N . TYR A 1 101 ? 10.526 40.683 11.168 1.00 3.96 120 TYR A N 1
ATOM 775 C CA . TYR A 1 101 ? 10.700 40.947 12.593 1.00 4.75 120 TYR A CA 1
ATOM 776 C C . TYR A 1 101 ? 9.589 41.840 13.131 1.00 4.00 120 TYR A C 1
ATOM 777 O O . TYR A 1 101 ? 9.069 41.606 14.228 1.00 0.54 120 TYR A O 1
ATOM 786 N N . ASP A 1 102 ? 9.218 42.873 12.375 1.00 3.32 121 ASP A N 1
ATOM 787 C CA . ASP A 1 102 ? 8.218 43.814 12.867 1.00 5.06 121 ASP A CA 1
ATOM 788 C C . ASP A 1 102 ? 6.837 43.174 12.925 1.00 4.65 121 ASP A C 1
ATOM 789 O O . ASP A 1 102 ? 6.056 43.457 13.839 1.00 6.44 121 ASP A O 1
ATOM 794 N N . MET A 1 103 ? 6.512 42.319 11.952 1.00 6.16 122 MET A N 1
ATOM 795 C CA . MET A 1 103 ? 5.185 41.713 11.925 1.00 5.31 122 MET A CA 1
ATOM 796 C C . MET A 1 103 ? 5.005 40.716 13.062 1.00 6.43 122 MET A C 1
ATOM 797 O O . MET A 1 103 ? 3.923 40.631 13.654 1.00 8.58 122 MET A O 1
ATOM 802 N N . GLY A 1 104 ? 6.049 39.946 13.375 1.00 6.04 123 GLY A N 1
ATOM 803 C CA . GLY A 1 104 ? 5.951 38.988 14.466 1.00 7.79 123 GLY A CA 1
ATOM 804 C C . GLY A 1 104 ? 5.700 39.643 15.809 1.00 9.06 123 GLY A C 1
ATOM 805 O O . GLY A 1 104 ? 5.047 39.059 16.676 1.00 10.34 123 GLY A O 1
ATOM 806 N N . ALA A 1 105 ? 6.215 40.859 16.002 1.00 5.76 124 ALA A N 1
ATOM 807 C CA . ALA A 1 105 ? 5.905 41.626 17.201 1.00 9.83 124 ALA A CA 1
ATOM 808 C C . ALA A 1 105 ? 4.484 42.170 17.188 1.00 10.09 124 ALA A C 1
ATOM 809 O O . ALA A 1 105 ? 4.004 42.637 18.226 1.00 11.49 124 ALA A O 1
ATOM 811 N N . MET A 1 106 ? 3.804 42.119 16.045 1.00 11.15 125 MET A N 1
ATOM 812 C CA . MET A 1 106 ? 2.433 42.605 15.941 1.00 11.62 125 MET A CA 1
ATOM 813 C C . MET A 1 106 ? 1.416 41.501 16.193 1.00 12.21 125 MET A C 1
ATOM 814 O O . MET A 1 106 ? 0.627 41.575 17.141 1.00 11.79 125 MET A O 1
ATOM 819 N N . ILE A 1 107 ? 1.414 40.482 15.331 1.00 14.45 126 ILE A N 1
ATOM 820 C CA . ILE A 1 107 ? 0.375 39.463 15.326 1.00 15.61 126 ILE A CA 1
ATOM 821 C C . ILE A 1 107 ? 0.839 38.156 15.935 1.00 11.38 126 ILE A C 1
ATOM 822 O O . ILE A 1 107 ? 0.085 37.173 15.917 1.00 17.00 126 ILE A O 1
ATOM 827 N N . GLY A 1 108 ? 2.048 38.105 16.466 1.00 12.03 127 GLY A N 1
ATOM 828 C CA . GLY A 1 108 ? 2.538 36.874 17.061 1.00 10.80 127 GLY A CA 1
ATOM 829 C C . GLY A 1 108 ? 3.634 36.252 16.216 1.00 12.60 127 GLY A C 1
ATOM 830 O O . GLY A 1 108 ? 3.581 36.264 14.977 1.00 11.58 127 GLY A O 1
ATOM 831 N N . ASN A 1 109 ? 4.648 35.707 16.892 1.00 8.13 128 ASN A N 1
ATOM 832 C CA . ASN A 1 109 ? 5.740 35.042 16.188 1.00 10.29 128 ASN A CA 1
ATOM 833 C C . ASN A 1 109 ? 5.229 33.846 15.397 1.00 11.19 128 ASN A C 1
ATOM 834 O O . ASN A 1 109 ? 5.562 33.675 14.218 1.00 7.61 128 ASN A O 1
ATOM 839 N N . ARG A 1 110 ? 4.416 33.002 16.034 1.00 10.72 129 ARG A N 1
ATOM 840 C CA . ARG A 1 110 ? 3.956 31.778 15.390 1.00 12.31 129 ARG A CA 1
ATOM 841 C C . ARG A 1 110 ? 3.064 32.055 14.185 1.00 12.80 129 ARG A C 1
ATOM 842 O O . ARG A 1 110 ? 2.898 31.175 13.333 1.00 13.01 129 ARG A O 1
ATOM 850 N N . ALA A 1 111 ? 2.504 33.261 14.083 1.00 13.02 130 ALA A N 1
ATOM 851 C CA . ALA A 1 111 ? 1.706 33.625 12.920 1.00 17.88 130 ALA A CA 1
ATOM 852 C C . ALA A 1 111 ? 2.527 33.687 11.638 1.00 12.50 130 ALA A C 1
ATOM 853 O O . ALA A 1 111 ? 1.951 33.888 10.565 1.00 14.95 130 ALA A O 1
ATOM 855 N N . GLY A 1 112 ? 3.846 33.516 11.719 1.00 10.11 131 GLY A N 1
ATOM 856 C CA . GLY A 1 112 ? 4.668 33.577 10.522 1.00 11.69 131 GLY A CA 1
ATOM 857 C C . GLY A 1 112 ? 4.567 32.334 9.661 1.00 12.12 131 GLY A C 1
ATOM 858 O O . GLY A 1 112 ? 4.572 32.425 8.431 1.00 13.28 131 GLY A O 1
ATOM 859 N N . VAL A 1 113 ? 4.481 31.156 10.290 1.00 13.33 132 VAL A N 1
ATOM 860 C CA . VAL A 1 113 ? 4.445 29.906 9.530 1.00 12.09 132 VAL A CA 1
ATOM 861 C C . VAL A 1 113 ? 3.267 29.898 8.563 1.00 15.89 132 VAL A C 1
ATOM 862 O O . VAL A 1 113 ? 3.355 29.334 7.464 1.00 21.87 132 VAL A O 1
ATOM 866 N N . LYS A 1 114 ? 2.166 30.552 8.934 1.00 17.85 133 LYS A N 1
ATOM 867 C CA . LYS A 1 114 ? 1.009 30.635 8.050 1.00 21.07 133 LYS A CA 1
ATOM 868 C C . LYS A 1 114 ? 1.264 31.554 6.860 1.00 21.27 133 LYS A C 1
ATOM 869 O O . LYS A 1 114 ? 0.735 31.310 5.768 1.00 21.60 133 LYS A O 1
ATOM 875 N N . ASN A 1 115 ? 2.066 32.598 7.044 1.00 17.38 134 ASN A N 1
AT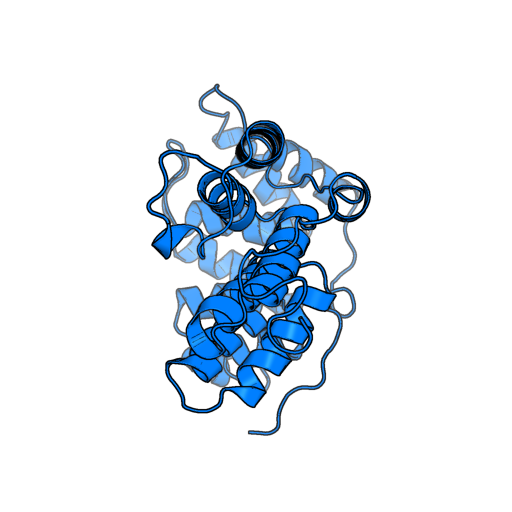OM 876 C CA . ASN A 1 115 ? 2.260 33.595 5.996 1.00 16.11 134 ASN A CA 1
ATOM 877 C C . ASN A 1 115 ? 3.041 33.002 4.826 1.00 14.98 134 ASN A C 1
ATOM 878 O O . ASN A 1 115 ? 4.099 32.398 5.036 1.00 17.39 134 ASN A O 1
ATOM 883 N N . PRO A 1 116 ? 2.568 33.167 3.585 1.00 16.18 135 PRO A N 1
ATOM 884 C CA . PRO A 1 116 ? 3.284 32.572 2.442 1.00 13.76 135 PRO A CA 1
ATOM 885 C C . PRO A 1 116 ? 4.694 33.103 2.253 1.00 11.50 135 PRO A C 1
ATOM 886 O O . PRO A 1 116 ? 5.542 32.391 1.701 1.00 13.78 135 PRO A O 1
ATOM 890 N N . ALA A 1 117 ? 4.982 34.325 2.699 1.00 11.35 136 ALA A N 1
ATOM 891 C CA . ALA A 1 117 ? 6.294 34.908 2.459 1.00 7.67 136 ALA A CA 1
ATOM 892 C C . ALA A 1 117 ? 7.373 34.376 3.392 1.00 8.57 136 ALA A C 1
ATOM 893 O O . ALA A 1 117 ? 8.556 34.629 3.144 1.00 4.82 136 ALA A O 1
ATOM 895 N N . THR A 1 118 ? 7.007 33.658 4.454 1.00 7.94 137 THR A N 1
ATOM 896 C CA . THR A 1 118 ? 8.006 33.123 5.367 1.00 8.18 137 THR A CA 1
ATOM 897 C C . THR A 1 118 ? 8.533 31.764 4.936 1.00 8.70 137 THR A C 1
ATOM 898 O O . THR A 1 118 ? 9.587 31.342 5.430 1.00 8.65 137 THR A O 1
ATOM 902 N N . ASP A 1 119 ? 7.828 31.078 4.033 1.00 11.39 138 ASP A N 1
ATOM 903 C CA . ASP A 1 119 ? 8.225 29.754 3.550 1.00 12.47 138 ASP A CA 1
ATOM 904 C C . ASP A 1 119 ? 8.243 28.735 4.690 1.00 13.57 138 ASP A C 1
ATOM 905 O O . ASP A 1 119 ? 9.204 27.985 4.872 1.00 15.72 138 ASP A O 1
ATOM 910 N N . GLY A 1 120 ? 7.160 28.715 5.465 1.00 10.70 139 GLY A N 1
ATOM 911 C CA . GLY A 1 120 ? 7.023 27.774 6.555 1.00 9.98 139 GLY A CA 1
ATOM 912 C C . GLY A 1 120 ? 7.792 28.124 7.807 1.00 12.34 139 GLY A C 1
ATOM 913 O O . GLY A 1 120 ? 7.894 27.282 8.706 1.00 12.89 139 GLY A O 1
ATOM 914 N N . LEU A 1 121 ? 8.332 29.334 7.901 1.00 8.41 140 LEU A N 1
ATOM 915 C CA . LEU A 1 121 ? 9.106 29.763 9.055 1.00 7.98 140 LEU A CA 1
ATOM 916 C C . LEU A 1 121 ? 8.297 30.739 9.898 1.00 8.77 140 LEU A C 1
ATOM 917 O O . LEU A 1 121 ? 7.383 31.405 9.408 1.00 7.49 140 LEU A O 1
ATOM 922 N N . THR A 1 122 ? 8.631 30.807 11.183 1.00 10.13 141 THR A N 1
ATOM 923 C CA . THR A 1 122 ? 8.070 31.850 12.017 1.00 7.34 141 THR A CA 1
ATOM 924 C C . THR A 1 122 ? 8.687 33.192 11.636 1.00 7.09 141 THR A C 1
ATOM 925 O O . THR A 1 122 ? 9.686 33.261 10.916 1.00 8.93 141 THR A O 1
ATOM 929 N N . PHE A 1 123 ? 8.077 34.273 12.123 1.00 3.56 142 PHE A N 1
ATOM 930 C CA . PHE A 1 123 ? 8.533 35.596 11.712 1.00 4.81 142 PHE A CA 1
ATOM 931 C C . PHE A 1 123 ? 9.975 35.835 12.138 1.00 3.52 142 PHE A C 1
ATOM 932 O O . PHE A 1 123 ? 10.792 36.307 11.339 1.00 2.69 142 PHE A O 1
ATOM 940 N N . LEU A 1 124 ? 10.316 35.470 13.377 1.00 2.40 143 LEU A N 1
ATOM 941 C CA . LEU A 1 124 ? 11.687 35.645 13.844 1.00 3.47 143 LEU A CA 1
ATOM 942 C C . LEU A 1 124 ? 12.663 34.813 13.025 1.00 3.63 143 LEU A C 1
ATOM 943 O O . LEU A 1 124 ? 13.733 35.299 12.641 1.00 3.40 143 LEU A O 1
ATOM 948 N N . ASP A 1 125 ? 12.317 33.550 12.761 1.00 3.82 144 ASP A N 1
ATOM 949 C CA . ASP A 1 125 ? 13.221 32.678 12.020 1.00 4.19 144 ASP A CA 1
ATOM 950 C C . ASP A 1 125 ? 13.392 33.152 10.582 1.00 4.02 144 ASP A C 1
ATOM 951 O O . ASP A 1 125 ? 14.510 33.152 10.055 1.00 3.99 144 ASP A O 1
ATOM 956 N N . LYS A 1 126 ? 12.300 33.566 9.935 1.00 3.83 145 LYS A N 1
ATOM 957 C CA . LYS A 1 126 ? 12.398 34.084 8.573 1.00 4.17 145 LYS A CA 1
ATOM 958 C C . LYS A 1 126 ? 13.266 35.337 8.523 1.00 3.54 145 LYS A C 1
ATOM 959 O O . LYS A 1 126 ? 14.150 35.460 7.666 1.00 3.34 145 LYS A O 1
ATOM 965 N N . ALA A 1 127 ? 13.033 36.278 9.444 1.00 3.06 146 ALA A N 1
ATOM 966 C CA . ALA A 1 127 ? 13.863 37.478 9.505 1.00 0.52 146 ALA A CA 1
ATOM 967 C C . ALA A 1 127 ? 15.312 37.131 9.820 1.00 4.24 146 ALA A C 1
ATOM 968 O O . ALA A 1 127 ? 16.233 37.624 9.160 1.00 4.10 146 ALA A O 1
ATOM 970 N N . ALA A 1 128 ? 15.536 36.281 10.826 1.00 3.28 147 ALA A N 1
ATOM 971 C CA . ALA A 1 128 ? 16.886 35.798 11.089 1.00 3.04 147 ALA A CA 1
ATOM 972 C C . ALA A 1 128 ? 17.440 35.043 9.889 1.00 4.96 147 ALA A C 1
ATOM 973 O O . ALA A 1 128 ? 18.650 35.087 9.627 1.00 2.70 147 ALA A O 1
ATOM 975 N N . SER A 1 129 ? 16.571 34.342 9.142 1.00 3.05 148 SER A N 1
ATOM 976 C CA . SER A 1 129 ? 17.034 33.636 7.953 1.00 6.22 148 SER A CA 1
ATOM 977 C C . SER A 1 129 ? 17.573 34.581 6.890 1.00 8.09 148 SER A C 1
ATOM 978 O O . SER A 1 129 ? 18.363 34.157 6.038 1.00 4.52 148 SER A O 1
ATOM 981 N N . LEU A 1 130 ? 17.153 35.841 6.911 1.00 6.25 149 LEU A N 1
ATOM 982 C CA . LEU A 1 130 ? 17.666 36.850 6.003 1.00 7.27 149 LEU A CA 1
ATOM 983 C C . LEU A 1 130 ? 18.733 37.713 6.658 1.00 7.67 149 LEU A C 1
ATOM 984 O O . LEU A 1 130 ? 19.122 38.738 6.093 1.00 9.34 149 LEU A O 1
ATOM 989 N N . GLY A 1 131 ? 19.203 37.327 7.843 1.00 7.61 150 GLY A N 1
ATOM 990 C CA . GLY A 1 131 ? 20.266 38.050 8.505 1.00 6.77 150 GLY A CA 1
ATOM 991 C C . GLY A 1 131 ? 19.834 39.288 9.254 1.00 6.46 150 GLY A C 1
ATOM 992 O O . GLY A 1 131 ? 20.667 40.158 9.512 1.00 7.60 150 GLY A O 1
ATOM 993 N N . ASN A 1 132 ? 18.565 39.392 9.616 1.00 4.71 151 ASN A N 1
ATOM 994 C CA . ASN A 1 132 ? 18.072 40.566 10.329 1.00 4.74 151 ASN A CA 1
ATOM 995 C C . ASN A 1 132 ? 18.707 40.656 11.710 1.00 4.68 151 ASN A C 1
ATOM 996 O O . ASN A 1 132 ? 18.540 39.734 12.518 1.00 2.79 151 ASN A O 1
ATOM 1001 N N . PRO A 1 133 ? 19.443 41.721 12.020 1.00 4.65 152 PRO A N 1
ATOM 1002 C CA . PRO A 1 133 ? 20.151 41.795 13.312 1.00 4.31 152 PRO A CA 1
ATOM 1003 C C . PRO A 1 133 ? 19.207 41.809 14.506 1.00 4.26 152 PRO A C 1
ATOM 1004 O O . PRO A 1 133 ? 19.497 41.145 15.513 1.00 3.97 152 PRO A O 1
ATOM 1008 N N . PRO A 1 134 ? 18.085 42.550 14.472 1.00 3.83 153 PRO A N 1
ATOM 1009 C CA . PRO A 1 134 ? 17.149 42.441 15.606 1.00 5.90 153 PRO A CA 1
ATOM 1010 C C . PRO A 1 134 ? 16.608 41.039 15.817 1.00 4.95 153 PRO A C 1
ATOM 1011 O O . PRO A 1 134 ? 16.528 40.574 16.963 1.00 3.97 153 PRO A O 1
ATOM 1015 N N . ALA A 1 135 ? 16.241 40.339 14.741 1.00 6.04 154 ALA A N 1
ATOM 1016 C CA . ALA A 1 135 ? 15.673 39.006 14.907 1.00 5.23 154 ALA A CA 1
ATOM 1017 C C . ALA A 1 135 ? 16.704 38.025 15.450 1.00 1.15 154 ALA A C 1
ATOM 1018 O O . ALA A 1 135 ? 16.381 37.189 16.303 1.00 5.48 154 ALA A O 1
ATOM 1020 N N . LEU A 1 136 ? 17.947 38.107 14.970 1.00 2.50 155 LEU A N 1
ATOM 1021 C CA . LEU A 1 136 ? 18.982 37.206 15.468 1.00 3.95 155 LEU A CA 1
ATOM 1022 C C . LEU A 1 136 ? 19.310 37.492 16.927 1.00 3.31 155 LEU A C 1
ATOM 1023 O O . LEU A 1 136 ? 19.647 36.572 17.681 1.00 2.73 155 LEU A O 1
ATOM 1028 N N . THR A 1 137 ? 19.219 38.758 17.335 1.00 4.20 156 THR A N 1
ATOM 1029 C CA . THR A 1 137 ? 19.494 39.126 18.722 1.00 3.36 156 THR A CA 1
ATOM 1030 C C . THR A 1 137 ? 18.404 38.622 19.661 1.00 4.45 156 THR A C 1
ATOM 1031 O O . THR A 1 137 ? 18.702 38.142 20.763 1.00 5.81 156 THR A O 1
ATOM 1035 N N . GLU A 1 138 ? 17.136 38.732 19.252 1.00 3.39 157 GLU A N 1
ATOM 1036 C CA . GLU A 1 138 ? 16.048 38.229 20.086 1.00 4.23 157 GLU A CA 1
ATOM 1037 C C . GLU A 1 138 ? 16.128 36.716 20.236 1.00 4.59 157 GLU A C 1
ATOM 1038 O O . GLU A 1 138 ? 15.935 36.184 21.335 1.00 5.45 157 GLU A O 1
ATOM 1044 N N . LEU A 1 139 ? 16.400 36.007 19.137 1.00 2.13 158 LEU A N 1
ATOM 1045 C CA . LEU A 1 139 ? 16.581 34.562 19.222 1.00 4.03 158 LEU A CA 1
ATOM 1046 C C . LEU A 1 139 ? 17.751 34.218 20.132 1.00 4.42 158 LEU A C 1
ATOM 1047 O O . LEU A 1 139 ? 17.677 33.269 20.925 1.00 7.11 158 LEU A O 1
ATOM 1052 N N . GLY A 1 140 ? 18.838 34.983 20.032 1.00 3.73 159 GLY A N 1
ATOM 1053 C CA . GLY A 1 140 ? 19.948 34.802 20.949 1.00 5.70 159 GLY A CA 1
ATOM 1054 C C . GLY A 1 140 ? 19.530 34.917 22.400 1.00 7.02 159 GLY A C 1
ATOM 1055 O O . GLY A 1 140 ? 19.969 34.138 23.245 1.00 7.06 159 GLY A O 1
ATOM 1056 N N . LYS A 1 141 ? 18.651 35.874 22.703 1.00 6.47 160 LYS A N 1
ATOM 1057 C CA . LYS A 1 141 ? 18.201 36.057 24.080 1.00 8.33 160 LYS A CA 1
ATOM 1058 C C . LYS A 1 141 ? 17.365 34.876 24.561 1.00 8.94 160 LYS A C 1
ATOM 1059 O O . LYS A 1 141 ? 17.463 34.476 25.726 1.00 9.70 160 LYS A O 1
ATOM 1065 N N . PHE A 1 142 ? 16.530 34.311 23.684 1.00 7.87 161 PHE A N 1
ATOM 1066 C CA . PHE A 1 142 ? 15.732 33.149 24.066 1.00 11.01 161 PHE A CA 1
ATOM 1067 C C . PHE A 1 142 ? 16.606 31.911 24.218 1.00 11.31 161 PHE A C 1
ATOM 1068 O O . PHE A 1 142 ? 16.422 31.122 25.153 1.00 11.90 161 PHE A O 1
ATOM 1076 N N . TYR A 1 143 ? 17.575 31.738 23.319 1.00 9.28 162 TYR A N 1
ATOM 1077 C CA . TYR A 1 143 ? 18.378 30.522 23.315 1.00 12.41 162 TYR A CA 1
ATOM 1078 C C . TYR A 1 143 ? 19.396 30.507 24.448 1.00 12.45 162 TYR A C 1
ATOM 1079 O O . TYR A 1 143 ? 19.656 29.452 25.036 1.00 14.54 162 TYR A O 1
ATOM 1088 N N . ILE A 1 144 ? 20.001 31.655 24.753 1.00 9.32 163 ILE A N 1
ATOM 1089 C CA . ILE A 1 144 ? 21.045 31.682 25.772 1.00 12.41 163 ILE A CA 1
ATOM 1090 C C . ILE A 1 144 ? 20.453 31.414 27.150 1.00 10.25 163 ILE A C 1
ATOM 1091 O O . ILE A 1 144 ? 20.950 30.568 27.902 1.00 14.24 163 ILE A O 1
ATOM 1096 N N . TYR A 1 145 ? 19.369 32.108 27.492 1.00 10.59 164 TYR A N 1
ATOM 1097 C CA . TYR A 1 145 ? 18.866 32.116 28.861 1.00 11.76 164 TYR A CA 1
ATOM 1098 C C . TYR A 1 145 ? 17.607 31.275 29.051 1.00 12.90 164 TYR A C 1
ATOM 1099 O O . TYR A 1 145 ? 17.572 30.416 29.938 1.00 15.77 164 TYR A O 1
ATOM 1108 N N . VAL A 1 146 ? 16.568 31.501 28.248 1.00 12.67 165 VAL A N 1
ATOM 1109 C CA . VAL A 1 146 ? 15.312 30.775 28.415 1.00 14.17 165 VAL A CA 1
ATOM 1110 C C . VAL A 1 146 ? 15.532 29.314 28.062 1.00 14.41 165 VAL A C 1
ATOM 1111 O O . VAL A 1 146 ? 15.509 28.438 28.934 1.00 12.79 165 VAL A O 1
ATOM 1115 N N . ALA A 1 147 ? 15.722 29.040 26.776 1.00 16.40 166 ALA A N 1
ATOM 1116 C CA . ALA A 1 147 ? 16.158 27.721 26.366 1.00 16.69 166 ALA A CA 1
ATOM 1117 C C . ALA A 1 147 ? 17.577 27.478 26.864 1.00 18.37 166 ALA A C 1
ATOM 1118 O O . ALA A 1 147 ? 18.325 28.410 27.166 1.00 17.99 166 ALA A O 1
ATOM 1120 N N . LYS A 1 148 ? 17.945 26.207 26.961 1.00 20.35 167 LYS A N 1
ATOM 1121 C CA . LYS A 1 148 ? 19.321 25.861 27.308 1.00 23.58 167 LYS A CA 1
ATOM 1122 C C . LYS A 1 148 ? 20.177 25.657 26.070 1.00 21.33 167 LYS A C 1
ATOM 1123 O O . LYS A 1 148 ? 21.062 24.799 26.045 1.00 23.98 167 LYS A O 1
ATOM 1129 N N . LYS A 1 149 ? 19.927 26.448 25.027 1.00 20.60 168 LYS A N 1
ATOM 1130 C CA . LYS A 1 149 ? 20.712 26.401 23.801 1.00 18.86 168 LYS A CA 1
ATOM 1131 C C . LYS A 1 149 ? 21.653 27.598 23.727 1.00 17.23 168 LYS A C 1
ATOM 1132 O O . LYS A 1 149 ? 21.552 28.421 22.810 1.00 14.32 168 LYS A O 1
ATOM 1138 N N . LYS A 1 150 ? 22.573 27.692 24.690 1.00 11.83 169 LYS A N 1
ATOM 1139 C CA . LYS A 1 150 ? 23.465 28.844 24.776 1.00 12.77 169 LYS A CA 1
ATOM 1140 C C . LYS A 1 150 ? 24.297 29.014 23.509 1.00 14.00 169 LYS A C 1
ATOM 1141 O O . LYS A 1 150 ? 24.532 30.141 23.058 1.00 7.91 169 LYS A O 1
ATOM 1147 N N . ASP A 1 151 ? 24.746 27.908 22.912 1.00 11.66 170 ASP A N 1
ATOM 1148 C CA . ASP A 1 151 ? 25.672 28.018 21.790 1.00 13.48 170 ASP A CA 1
ATOM 1149 C C . ASP A 1 151 ? 24.987 28.560 20.545 1.00 6.91 170 ASP A C 1
ATOM 1150 O O . ASP A 1 151 ? 25.576 29.356 19.804 1.00 11.02 170 ASP A O 1
ATOM 1155 N N . LEU A 1 152 ? 23.749 28.137 20.292 1.00 8.96 171 LEU A N 1
ATOM 1156 C CA . LEU A 1 152 ? 23.013 28.675 19.155 1.00 11.30 171 LEU A CA 1
ATOM 1157 C C . LEU A 1 152 ? 22.747 30.164 19.330 1.00 7.29 171 LEU A C 1
ATOM 1158 O O . LEU A 1 152 ? 22.844 30.939 18.372 1.00 4.01 171 LEU A O 1
ATOM 1163 N N . GLY A 1 153 ? 22.419 30.584 20.552 1.00 7.84 172 GLY A N 1
ATOM 1164 C CA . GLY A 1 153 ? 22.144 31.992 20.789 1.00 5.94 172 GLY A CA 1
ATOM 1165 C C . GLY A 1 153 ? 23.367 32.868 20.593 1.00 6.00 172 GLY A C 1
ATOM 1166 O O . GLY A 1 153 ? 23.294 33.916 19.944 1.00 5.26 172 GLY A O 1
ATOM 1167 N N . LEU A 1 154 ? 24.507 32.449 21.151 1.00 5.86 173 LEU A N 1
ATOM 1168 C CA . LEU A 1 154 ? 25.745 33.203 20.972 1.00 5.41 173 LEU A CA 1
ATOM 1169 C C . LEU A 1 154 ? 26.138 33.286 19.501 1.00 5.70 173 LEU A C 1
ATOM 1170 O O . LEU A 1 154 ? 26.670 34.306 19.052 1.00 5.48 173 LEU A O 1
ATOM 1175 N N . ALA A 1 155 ? 25.903 32.216 18.739 1.00 5.42 174 ALA A N 1
ATOM 1176 C CA . ALA A 1 155 ? 26.185 32.263 17.308 1.00 7.42 174 ALA A CA 1
ATOM 1177 C C . ALA A 1 155 ? 25.309 33.300 16.614 1.00 4.94 174 ALA A C 1
ATOM 1178 O O . ALA A 1 155 ? 25.805 34.153 15.870 1.00 6.06 174 ALA A O 1
ATOM 1180 N N . TYR A 1 156 ? 23.996 33.234 16.844 1.00 3.67 175 TYR A N 1
ATOM 1181 C CA . TYR A 1 156 ? 23.089 34.201 16.235 1.00 3.67 175 TYR A CA 1
ATOM 1182 C C . TYR A 1 156 ? 23.396 35.614 16.700 1.00 3.89 175 TYR A C 1
ATOM 1183 O O . TYR A 1 156 ? 23.356 36.559 15.906 1.00 3.87 175 TYR A O 1
ATOM 1192 N N . THR A 1 157 ? 23.703 35.779 17.987 1.00 6.25 176 THR A N 1
ATOM 1193 C CA . THR A 1 157 ? 24.080 37.096 18.480 1.00 4.86 176 THR A CA 1
ATOM 1194 C C . THR A 1 157 ? 25.398 37.557 17.872 1.00 6.43 176 THR A C 1
ATOM 1195 O O . THR A 1 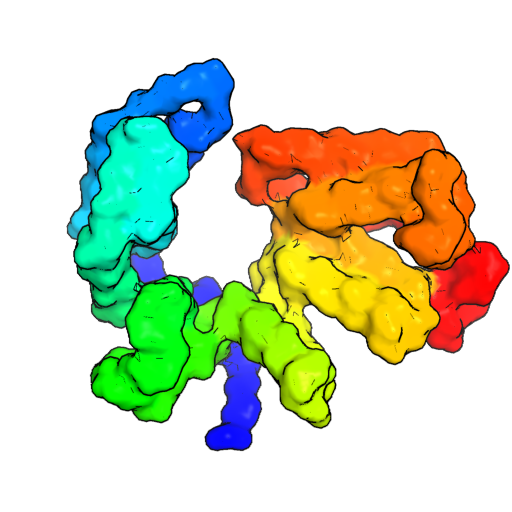157 ? 25.590 38.760 17.652 1.00 6.83 176 THR A O 1
ATOM 1199 N N . HIS A 1 158 ? 26.309 36.625 17.578 1.00 4.34 177 HIS A N 1
ATOM 1200 C CA . HIS A 1 158 ? 27.549 37.001 16.906 1.00 7.11 177 HIS A CA 1
ATOM 1201 C C . HIS A 1 158 ? 27.295 37.401 15.457 1.00 6.94 177 HIS A C 1
ATOM 1202 O O . HIS A 1 158 ? 27.940 38.320 14.942 1.00 6.85 177 HIS A O 1
ATOM 1209 N N . CYS A 1 159 ? 26.354 36.729 14.787 1.00 7.60 178 CYS A N 1
ATOM 1210 C CA . CYS A 1 159 ? 25.988 37.124 13.431 1.00 7.20 178 CYS A CA 1
ATOM 1211 C C . CYS A 1 159 ? 25.443 38.546 13.407 1.00 6.91 178 CYS A C 1
ATOM 1212 O O . CYS A 1 159 ? 25.732 39.317 12.483 1.00 8.02 178 CYS A O 1
ATOM 1215 N N . ALA A 1 160 ? 24.668 38.914 14.429 1.00 4.91 179 ALA A N 1
ATOM 1216 C CA . ALA A 1 160 ? 24.059 40.237 14.466 1.00 8.57 179 ALA A CA 1
ATOM 1217 C C . ALA A 1 160 ? 25.095 41.329 14.708 1.00 9.25 179 ALA A C 1
ATOM 1218 O O . ALA A 1 160 ? 25.042 42.388 14.073 1.00 8.75 179 ALA A O 1
ATOM 1220 N N . ALA A 1 161 ? 26.044 41.103 15.622 1.00 8.60 180 ALA A N 1
ATOM 1221 C CA . ALA A 1 161 ? 27.012 42.158 15.914 1.00 11.22 180 ALA A CA 1
ATOM 1222 C C . ALA A 1 161 ? 28.015 42.342 14.785 1.00 11.28 180 ALA A C 1
ATOM 1223 O O . ALA A 1 161 ? 28.507 43.455 14.581 1.00 14.25 180 ALA A O 1
ATOM 1225 N N . SER A 1 162 ? 28.341 41.273 14.054 1.00 11.77 181 SER A N 1
ATOM 1226 C CA . SER A 1 162 ? 29.253 41.412 12.924 1.00 11.21 181 SER A CA 1
ATOM 1227 C C . SER A 1 162 ? 28.696 42.347 11.859 1.00 15.57 181 SER A C 1
ATOM 1228 O O . SER A 1 162 ? 29.466 42.882 11.053 1.00 12.79 181 SER A O 1
ATOM 1231 N N . GLN A 1 163 ? 27.382 42.565 11.844 1.00 14.34 182 GLN A N 1
ATOM 1232 C CA . GLN A 1 163 ? 26.755 43.533 10.955 1.00 13.60 182 GLN A CA 1
ATOM 1233 C C . GLN A 1 163 ? 26.693 44.930 11.564 1.00 13.20 182 GLN A C 1
ATOM 1234 O O . GLN A 1 163 ? 26.041 45.814 10.997 1.00 14.28 182 GLN A O 1
ATOM 1240 N N . GLY A 1 164 ? 27.355 45.147 12.698 1.00 15.33 183 GLY A N 1
ATOM 1241 C CA . GLY A 1 164 ? 27.419 46.461 13.307 1.00 12.63 183 GLY A CA 1
ATOM 1242 C C . GLY A 1 164 ? 26.242 46.830 14.174 1.00 11.72 183 GLY A C 1
ATOM 1243 O O . GLY A 1 164 ? 26.073 48.011 14.492 1.00 8.24 183 GLY A O 1
ATOM 1244 N N . TYR A 1 165 ? 25.427 45.859 14.574 1.00 13.39 184 TYR A N 1
ATOM 1245 C CA . TYR A 1 165 ? 24.220 46.109 15.354 1.00 9.80 184 TYR A CA 1
ATOM 1246 C C . TYR A 1 165 ? 24.599 46.178 16.830 1.00 10.85 184 TYR A C 1
ATOM 1247 O O . TYR A 1 165 ? 24.925 45.157 17.445 1.00 8.13 184 TYR A O 1
ATOM 1256 N N . ALA A 1 166 ? 24.553 47.386 17.394 1.00 10.68 185 ALA A N 1
ATOM 1257 C CA . ALA A 1 166 ? 25.066 47.599 18.746 1.00 10.06 185 ALA A CA 1
ATOM 1258 C C . ALA A 1 166 ? 24.368 46.778 19.827 1.00 8.71 185 ALA A C 1
ATOM 1259 O O . ALA A 1 166 ? 25.077 46.230 20.689 1.00 7.33 185 ALA A O 1
ATOM 1261 N N . PRO A 1 167 ? 23.034 46.660 19.870 1.00 7.10 186 PRO A N 1
ATOM 1262 C CA . PRO A 1 167 ? 22.413 45.890 20.962 1.00 7.38 186 PRO A CA 1
ATOM 1263 C C . PRO A 1 167 ? 22.830 44.431 21.001 1.00 6.01 186 PRO A C 1
ATOM 1264 O O . PRO A 1 167 ? 22.696 43.797 22.053 1.00 5.75 186 PRO A O 1
ATOM 1268 N N . ALA A 1 168 ? 23.322 43.875 19.893 1.00 7.28 187 ALA A N 1
ATOM 1269 C CA . ALA A 1 168 ? 23.837 42.510 19.928 1.00 8.12 187 ALA A CA 1
ATOM 1270 C C . ALA A 1 168 ? 25.180 42.455 20.641 1.00 7.84 187 ALA A C 1
ATOM 1271 O O . ALA A 1 168 ? 25.437 41.535 21.426 1.00 5.64 187 ALA A O 1
ATOM 1273 N N . SER A 1 169 ? 26.052 43.430 20.370 1.00 6.35 188 SER A N 1
ATOM 1274 C CA . SER A 1 169 ? 27.310 43.522 21.100 1.00 6.35 188 SER A CA 1
ATOM 1275 C C . SER A 1 169 ? 27.072 43.817 22.575 1.00 6.61 188 SER A C 1
ATOM 1276 O O . SER A 1 169 ? 27.877 43.417 23.423 1.00 6.66 188 SER A O 1
ATOM 1279 N N . TYR A 1 170 ? 25.982 44.521 22.898 1.00 6.76 189 TYR A N 1
ATOM 1280 C CA . TYR A 1 170 ? 25.606 44.717 24.296 1.00 6.07 189 TYR A CA 1
ATOM 1281 C C . TYR A 1 170 ? 25.256 43.388 24.954 1.00 7.23 189 TYR A C 1
ATOM 1282 O O . TYR A 1 170 ? 25.678 43.112 26.081 1.00 7.59 189 TYR A O 1
ATOM 1291 N N . GLU A 1 171 ? 24.471 42.558 24.265 1.00 7.55 190 GLU A N 1
ATOM 1292 C CA . GLU A 1 171 ? 24.137 41.237 24.790 1.00 7.78 190 GLU A CA 1
ATOM 1293 C C . GLU A 1 171 ? 25.372 40.361 24.926 1.00 6.14 190 GLU A C 1
ATOM 1294 O O . GLU A 1 171 ? 25.405 39.463 25.774 1.00 6.24 190 GLU A O 1
ATOM 1300 N N . LEU A 1 172 ? 26.390 40.601 24.100 1.00 6.14 191 LEU A N 1
ATOM 1301 C CA . LEU A 1 172 ? 27.668 39.916 24.267 1.00 7.89 191 LEU A CA 1
ATOM 1302 C C . LEU A 1 172 ? 28.304 40.283 25.597 1.00 7.69 191 LEU A C 1
ATOM 1303 O O . LEU A 1 172 ? 28.657 39.408 26.398 1.00 7.44 191 LEU A O 1
ATOM 1308 N N . GLY A 1 173 ? 28.479 41.584 25.833 1.00 6.53 192 GLY A N 1
ATOM 1309 C CA . GLY A 1 173 ? 29.008 42.034 27.108 1.00 7.02 192 GLY A CA 1
ATOM 1310 C C . GLY A 1 173 ? 28.221 41.490 28.279 1.00 7.17 192 GLY A C 1
ATOM 1311 O O . GLY A 1 173 ? 28.794 40.971 29.238 1.00 8.66 192 GLY A O 1
ATOM 1312 N N . ALA A 1 174 ? 26.889 41.590 28.208 1.00 6.33 193 ALA A N 1
ATOM 1313 C CA . ALA A 1 174 ? 26.043 41.018 29.250 1.00 7.32 193 ALA A CA 1
ATOM 1314 C C . ALA A 1 174 ? 26.332 39.537 29.440 1.00 5.31 193 ALA A C 1
ATOM 1315 O O . ALA A 1 174 ? 26.470 39.066 30.575 1.00 5.17 193 ALA A O 1
ATOM 1317 N N . TYR A 1 175 ? 26.449 38.791 28.341 1.00 4.68 194 TYR A N 1
ATOM 1318 C CA . TYR A 1 175 ? 26.711 37.360 28.444 1.00 4.10 194 TYR A CA 1
ATOM 1319 C C . TYR A 1 175 ? 28.016 37.089 29.180 1.00 5.07 194 TYR A C 1
ATOM 1320 O O . TYR A 1 175 ? 28.053 36.306 30.138 1.00 4.61 194 TYR A O 1
ATOM 1329 N N . TYR A 1 176 ? 29.101 37.735 28.747 1.00 4.61 195 TYR A N 1
ATOM 1330 C CA . TYR A 1 176 ? 30.405 37.470 29.346 1.00 7.68 195 TYR A CA 1
ATOM 1331 C C . TYR A 1 176 ? 30.452 37.917 30.798 1.00 7.63 195 TYR A C 1
ATOM 1332 O O . TYR A 1 176 ? 31.047 37.237 31.643 1.00 8.57 195 TYR A O 1
ATOM 1341 N N . LYS A 1 177 ? 29.828 39.053 31.105 1.00 5.18 196 LYS A N 1
ATOM 1342 C CA . LYS A 1 177 ? 29.789 39.533 32.480 1.00 6.23 196 LYS A CA 1
ATOM 1343 C C . LYS A 1 177 ? 29.023 38.572 33.377 1.00 7.58 196 LYS A C 1
ATOM 1344 O O . LYS A 1 177 ? 29.469 38.244 34.481 1.00 8.16 196 LYS A O 1
ATOM 1350 N N . ILE A 1 178 ? 27.875 38.097 32.911 1.00 5.79 197 ILE A N 1
ATOM 1351 C CA . ILE A 1 178 ? 26.900 37.419 33.758 1.00 8.33 197 ILE A CA 1
ATOM 1352 C C . ILE A 1 178 ? 27.036 35.899 33.693 1.00 6.71 197 ILE A C 1
ATOM 1353 O O . ILE A 1 178 ? 27.018 35.225 34.722 1.00 6.42 197 ILE A O 1
ATOM 1358 N N . VAL A 1 179 ? 27.177 35.333 32.494 1.00 6.88 198 VAL A N 1
ATOM 1359 C CA . VAL A 1 179 ? 27.221 33.877 32.380 1.00 7.87 198 VAL A CA 1
ATOM 1360 C C . VAL A 1 179 ? 28.630 33.348 32.634 1.00 8.97 198 VAL A C 1
ATOM 1361 O O . VAL A 1 179 ? 28.809 32.321 33.300 1.00 10.82 198 VAL A O 1
ATOM 1365 N N . GLU A 1 180 ? 29.650 34.036 32.128 1.00 9.13 199 GLU A N 1
ATOM 1366 C CA . GLU A 1 180 ? 31.024 33.559 32.206 1.00 11.03 199 GLU A CA 1
ATOM 1367 C C . GLU A 1 180 ? 31.861 34.290 33.244 1.00 12.27 199 GLU A C 1
ATOM 1368 O O . GLU A 1 180 ? 33.014 33.903 33.468 1.00 12.28 199 GLU A O 1
ATOM 1374 N N . HIS A 1 181 ? 31.317 35.330 33.879 1.00 9.42 200 HIS A N 1
ATOM 1375 C CA . HIS A 1 181 ? 32.042 36.109 34.884 1.00 11.32 200 HIS A CA 1
ATOM 1376 C C . HIS A 1 181 ? 33.410 36.542 34.364 1.00 11.42 200 HIS A C 1
ATOM 1377 O O . HIS A 1 181 ? 34.409 36.523 35.086 1.00 10.93 200 HIS A O 1
ATOM 1384 N N . ASN A 1 182 ? 33.454 36.917 33.088 1.00 10.56 201 ASN A N 1
ATOM 1385 C CA . ASN A 1 182 ? 34.662 37.391 32.418 1.00 11.33 201 ASN A CA 1
ATOM 1386 C C . ASN A 1 182 ? 34.508 38.899 32.234 1.00 8.14 201 ASN A C 1
ATOM 1387 O O . ASN A 1 182 ? 34.068 39.372 31.186 1.00 6.22 201 ASN A O 1
ATOM 1392 N N . PHE A 1 183 ? 34.879 39.650 33.265 1.00 8.38 202 PHE A N 1
ATOM 1393 C CA . PHE A 1 183 ? 34.657 41.095 33.240 1.00 7.45 202 PHE A CA 1
ATOM 1394 C C . PHE A 1 183 ? 35.446 41.805 32.146 1.00 7.43 202 PHE A C 1
ATOM 1395 O O . PHE A 1 183 ? 34.847 42.613 31.415 1.00 8.02 202 PHE A O 1
ATOM 1403 N N . PRO A 1 184 ? 36.750 41.563 31.955 1.00 7.99 203 PRO A N 1
ATOM 1404 C CA . PRO A 1 184 ? 37.464 42.302 30.901 1.00 10.41 203 PRO A CA 1
ATOM 1405 C C . PRO A 1 184 ? 37.010 41.950 29.498 1.00 8.68 203 PRO A C 1
ATOM 1406 O O . PRO A 1 184 ? 37.018 42.822 28.626 1.00 6.93 203 PRO A O 1
ATOM 1410 N N . LYS A 1 185 ? 36.628 40.699 29.244 1.00 10.44 204 LYS A N 1
ATOM 1411 C CA . LYS A 1 185 ? 36.045 40.379 27.946 1.00 10.36 204 LYS A CA 1
ATOM 1412 C C . LYS A 1 185 ? 34.662 40.993 27.802 1.00 7.76 204 LYS A C 1
ATOM 1413 O O . LYS A 1 185 ? 34.260 41.363 26.693 1.00 8.95 204 LYS A O 1
ATOM 1419 N N . ALA A 1 186 ? 33.924 41.112 28.908 1.00 7.22 205 ALA A N 1
ATOM 1420 C CA . ALA A 1 186 ? 32.642 41.803 28.868 1.00 6.78 205 ALA A CA 1
ATOM 1421 C C . ALA A 1 186 ? 32.832 43.275 28.537 1.00 6.92 205 ALA A C 1
ATOM 1422 O O . ALA A 1 186 ? 32.081 43.840 27.734 1.00 5.89 205 ALA A O 1
ATOM 1424 N N . LEU A 1 187 ? 33.845 43.904 29.137 1.00 5.48 206 LEU A N 1
ATOM 1425 C CA . LEU A 1 187 ? 34.107 45.317 28.887 1.00 7.80 206 LEU A CA 1
ATOM 1426 C C . LEU A 1 187 ? 34.504 45.567 27.438 1.00 8.23 206 LEU A C 1
ATOM 1427 O O . LEU A 1 187 ? 34.183 46.623 26.883 1.00 10.87 206 LEU A O 1
ATOM 1432 N N . VAL A 1 188 ? 35.208 44.619 26.815 1.00 8.52 207 VAL A N 1
ATOM 1433 C CA . VAL A 1 188 ? 35.573 44.765 25.407 1.00 7.13 207 VAL A CA 1
ATOM 1434 C C . VAL A 1 188 ? 34.320 44.864 24.547 1.00 8.40 207 VAL A C 1
ATOM 1435 O O . VAL A 1 188 ? 34.223 45.710 23.649 1.00 11.78 207 VAL A O 1
ATOM 1439 N N . TYR A 1 189 ? 33.330 44.015 24.830 1.00 8.58 208 TYR A N 1
ATOM 1440 C CA . TYR A 1 189 ? 32.136 43.950 23.997 1.00 8.74 208 TYR A CA 1
ATOM 1441 C C . TYR A 1 189 ? 31.165 45.090 24.283 1.00 7.56 208 TYR A C 1
ATOM 1442 O O . TYR A 1 189 ? 30.479 45.563 23.369 1.00 6.24 208 TYR A O 1
ATOM 1451 N N . TYR A 1 190 ? 31.066 45.524 25.542 1.00 5.67 209 TYR A N 1
ATOM 1452 C CA . TYR A 1 190 ? 30.293 46.727 25.830 1.00 7.42 209 TYR A CA 1
ATOM 1453 C C . TYR A 1 190 ? 30.861 47.923 25.077 1.00 7.79 209 TYR A C 1
ATOM 1454 O O . TYR A 1 190 ? 30.109 48.764 24.569 1.00 7.11 209 TYR A O 1
ATOM 1463 N N . GLN A 1 191 ? 32.191 48.011 24.990 1.00 8.55 210 GLN A N 1
ATOM 1464 C CA . GLN A 1 191 ? 32.812 49.127 24.285 1.00 9.80 210 GLN A CA 1
ATOM 1465 C C . GLN A 1 191 ? 32.524 49.059 22.791 1.00 7.58 210 GLN A C 1
ATOM 1466 O O . GLN A 1 191 ? 32.177 50.071 22.171 1.00 5.04 210 GLN A O 1
ATOM 1472 N N . VAL A 1 192 ? 32.661 47.869 22.195 1.00 8.20 211 VAL A N 1
ATOM 1473 C CA . VAL A 1 192 ? 32.314 47.695 20.784 1.00 6.89 211 VAL A CA 1
ATOM 1474 C C . VAL A 1 192 ? 30.875 48.123 20.537 1.00 7.09 211 VAL A C 1
ATOM 1475 O O . VAL A 1 192 ? 30.563 48.761 19.522 1.00 10.07 211 VAL A O 1
ATOM 1479 N N . SER A 1 193 ? 29.981 47.794 21.471 1.00 6.61 212 SER A N 1
ATOM 1480 C CA . SER A 1 193 ? 28.593 48.232 21.375 1.00 7.57 212 SER A CA 1
ATOM 1481 C C . SER A 1 193 ? 28.498 49.750 21.301 1.00 8.84 212 SER A C 1
ATOM 1482 O O . SER A 1 193 ? 27.727 50.291 20.500 1.00 8.18 212 SER A O 1
ATOM 1485 N N . VAL A 1 194 ? 29.284 50.453 22.119 1.00 8.84 213 VAL A N 1
ATOM 1486 C CA . VAL A 1 194 ? 29.281 51.914 22.089 1.00 8.60 213 VAL A CA 1
ATOM 1487 C C . VAL A 1 194 ? 29.705 52.420 20.717 1.00 8.10 213 VAL A C 1
ATOM 1488 O O . VAL A 1 194 ? 29.040 53.274 20.119 1.00 10.99 213 VAL A O 1
ATOM 1492 N N . SER A 1 195 ? 30.818 51.899 20.195 1.00 7.21 214 SER A N 1
ATOM 1493 C CA . SER A 1 195 ? 31.312 52.327 18.890 1.00 12.57 214 SER A CA 1
ATOM 1494 C C . SER A 1 195 ? 30.324 52.057 17.763 1.00 11.84 214 SER A C 1
ATOM 1495 O O . SER A 1 195 ? 30.498 52.606 16.668 1.00 11.02 214 SER A O 1
ATOM 1498 N N . GLN A 1 196 ? 29.298 51.240 17.999 1.00 12.07 215 GLN A N 1
ATOM 1499 C CA . GLN A 1 196 ? 28.262 50.957 17.016 1.00 10.42 215 GLN A CA 1
ATOM 1500 C C . GLN A 1 196 ? 26.977 51.733 17.274 1.00 12.53 215 GLN A C 1
ATOM 1501 O O . GLN A 1 196 ? 25.950 51.430 16.658 1.00 13.81 215 GLN A O 1
ATOM 1507 N N . GLY A 1 197 ? 27.010 52.731 18.153 1.00 9.97 216 GLY A N 1
ATOM 1508 C CA . GLY A 1 197 ? 25.812 53.465 18.497 1.00 9.77 216 GLY A CA 1
ATOM 1509 C C . GLY A 1 197 ? 25.072 52.937 19.701 1.00 8.66 216 GLY A C 1
ATOM 1510 O O . GLY A 1 197 ? 23.901 53.285 19.895 1.00 7.08 216 GLY A O 1
ATOM 1511 N N . GLY A 1 198 ? 25.711 52.105 20.515 1.00 10.08 217 GLY A N 1
ATOM 1512 C CA . GLY A 1 198 ? 25.063 51.552 21.685 1.00 9.99 217 GLY A CA 1
ATOM 1513 C C . GLY A 1 198 ? 24.810 52.572 22.773 1.00 10.04 217 GLY A C 1
ATOM 1514 O O . GLY A 1 198 ? 25.746 53.032 23.433 1.00 10.36 217 GLY A O 1
ATOM 1515 N N . LYS A 1 199 ? 23.535 52.934 22.944 1.00 12.37 218 LYS A N 1
ATOM 1516 C CA . LYS A 1 199 ? 23.123 53.854 24.001 1.00 14.84 218 LYS A CA 1
ATOM 1517 C C . LYS A 1 199 ? 23.275 53.220 25.378 1.00 10.80 218 LYS A C 1
ATOM 1518 O O . LYS A 1 199 ? 23.913 53.790 26.270 1.00 11.62 218 LYS A O 1
ATOM 1524 N N . SER A 1 200 ? 22.696 52.032 25.565 1.00 13.81 219 SER A N 1
ATOM 1525 C CA . SER A 1 200 ? 22.722 51.385 26.870 1.00 13.37 219 SER A CA 1
ATOM 1526 C C . SER A 1 200 ? 24.141 51.035 27.297 1.00 11.65 219 SER A C 1
ATOM 1527 O O . SER A 1 200 ? 24.450 51.060 28.494 1.00 13.76 219 SER A O 1
ATOM 1530 N N . ALA A 1 201 ? 25.018 50.717 26.341 1.00 8.41 220 ALA A N 1
ATOM 1531 C CA . ALA A 1 201 ? 26.394 50.386 26.697 1.00 8.54 220 ALA A CA 1
ATOM 1532 C C . ALA A 1 201 ? 27.183 51.625 27.096 1.00 9.58 220 ALA A C 1
ATOM 1533 O O . ALA A 1 201 ? 28.057 51.545 27.967 1.00 8.16 220 ALA A O 1
ATOM 1535 N N . ALA A 1 202 ? 26.900 52.768 26.471 1.00 6.79 221 ALA A N 1
ATOM 1536 C CA . ALA A 1 202 ? 27.567 54.006 26.861 1.00 7.31 221 ALA A CA 1
ATOM 1537 C C . ALA A 1 202 ? 27.188 54.401 28.280 1.00 8.12 221 ALA A C 1
ATOM 1538 O O . ALA A 1 202 ? 28.046 54.797 29.079 1.00 8.61 221 ALA 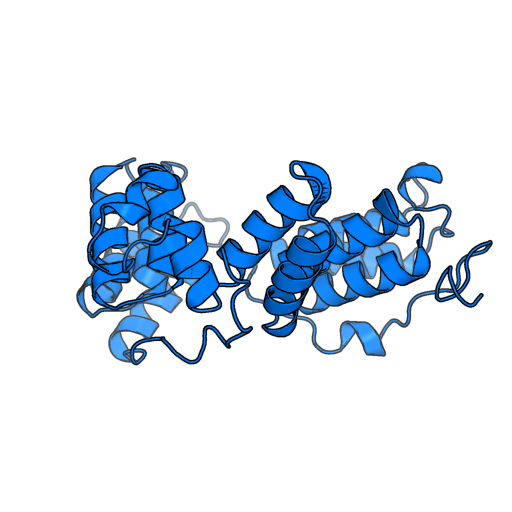A O 1
ATOM 1540 N N . PHE A 1 203 ? 25.900 54.302 28.614 1.00 8.26 222 PHE A N 1
ATOM 1541 C CA . PHE A 1 203 ? 25.488 54.562 29.986 1.00 12.50 222 PHE A CA 1
ATOM 1542 C C . PHE A 1 203 ? 26.097 53.547 30.941 1.00 10.89 222 PHE A C 1
ATOM 1543 O O . PHE A 1 203 ? 26.511 53.902 32.051 1.00 7.82 222 PHE A O 1
ATOM 1551 N N . PHE A 1 204 ? 26.161 52.275 30.532 1.00 7.46 223 PHE A N 1
ATOM 1552 C CA . PHE A 1 204 ? 26.709 51.265 31.431 1.00 9.40 223 PHE A CA 1
ATOM 1553 C C . PHE A 1 204 ? 28.191 51.497 31.686 1.00 9.01 223 PHE A C 1
ATOM 1554 O O . PHE A 1 204 ? 28.664 51.334 32.817 1.00 6.69 223 PHE A O 1
ATOM 1562 N N . LEU A 1 205 ? 28.940 51.883 30.653 1.00 7.26 224 LEU A N 1
ATOM 1563 C CA . LEU A 1 205 ? 30.355 52.164 30.860 1.00 8.21 224 LEU A CA 1
ATOM 1564 C C . LEU A 1 205 ? 30.553 53.437 31.670 1.00 9.23 224 LEU A C 1
ATOM 1565 O O . LEU A 1 205 ? 31.554 53.565 32.384 1.00 7.95 224 LEU A O 1
ATOM 1570 N N . SER A 1 206 ? 29.607 54.374 31.585 1.00 7.70 225 SER A N 1
ATOM 1571 C CA . SER A 1 206 ? 29.659 55.563 32.429 1.00 10.34 225 SER A CA 1
ATOM 1572 C C . SER A 1 206 ? 29.606 55.192 33.905 1.00 11.39 225 SER A C 1
ATOM 1573 O O . SER A 1 206 ? 30.371 55.721 34.720 1.00 10.47 225 SER A O 1
ATOM 1576 N N . ARG A 1 207 ? 28.695 54.288 34.271 1.00 9.96 226 ARG A N 1
ATOM 1577 C CA . ARG A 1 207 ? 28.591 53.857 35.661 1.00 11.02 226 ARG A CA 1
ATOM 1578 C C . ARG A 1 207 ? 29.728 52.924 36.054 1.00 10.55 226 ARG A C 1
ATOM 1579 O O . ARG A 1 207 ? 30.150 52.925 37.217 1.00 9.60 226 ARG A O 1
ATOM 1587 N N . VAL A 1 208 ? 30.228 52.125 35.108 1.00 7.27 227 VAL A N 1
ATOM 1588 C CA . VAL A 1 208 ? 31.386 51.272 35.373 1.00 7.19 227 VAL A CA 1
ATOM 1589 C C . VAL A 1 208 ? 32.540 52.107 35.917 1.00 9.07 227 VAL A C 1
ATOM 1590 O O . VAL A 1 208 ? 33.160 51.769 36.933 1.00 7.02 227 VAL A O 1
ATOM 1594 N N . PHE A 1 209 ? 32.828 53.228 35.259 1.00 7.46 228 PHE A N 1
ATOM 1595 C CA . PHE A 1 209 ? 33.922 54.100 35.659 1.00 9.56 228 PHE A CA 1
ATOM 1596 C C . PHE A 1 209 ? 33.451 55.267 36.521 1.00 9.78 228 PHE A C 1
ATOM 1597 O O . PHE A 1 209 ? 34.181 56.252 36.677 1.00 13.73 228 PHE A O 1
ATOM 1605 N N . GLY A 1 210 ? 32.254 55.167 37.092 1.00 10.84 229 GLY A N 1
ATOM 1606 C CA . GLY A 1 210 ? 31.780 56.154 38.046 1.00 10.31 229 GLY A CA 1
ATOM 1607 C C . GLY A 1 210 ? 32.172 55.779 39.467 1.00 11.07 229 GLY A C 1
ATOM 1608 O O . GLY A 1 210 ? 32.135 54.613 39.852 1.00 11.11 229 GLY A O 1
ATOM 1609 N N . SER A 1 211 ? 32.554 56.794 40.244 1.00 11.00 230 SER A N 1
ATOM 1610 C CA . SER A 1 211 ? 32.965 56.553 41.623 1.00 14.68 230 SER A CA 1
ATOM 1611 C C . SER A 1 211 ? 31.785 56.189 42.514 1.00 13.17 230 SER A C 1
ATOM 1612 O O . SER A 1 211 ? 31.947 55.433 43.478 1.00 16.84 230 SER A O 1
ATOM 1615 N N . GLU A 1 212 ? 30.602 56.712 42.206 1.00 13.81 231 GLU A N 1
ATOM 1616 C CA . GLU A 1 212 ? 29.391 56.485 42.984 1.00 13.70 231 GLU A CA 1
ATOM 1617 C C . GLU A 1 212 ? 28.761 55.118 42.736 1.00 15.42 231 GLU A C 1
ATOM 1618 O O . GLU A 1 212 ? 27.780 54.777 43.406 1.00 15.92 231 GLU A O 1
ATOM 1624 N N . THR A 1 213 ? 29.290 54.333 41.805 1.00 12.16 232 THR A N 1
ATOM 1625 C CA . THR A 1 213 ? 28.698 53.037 41.495 1.00 11.75 232 THR A CA 1
ATOM 1626 C C . THR A 1 213 ? 29.183 51.989 42.490 1.00 13.28 232 THR A C 1
ATOM 1627 O O . THR A 1 213 ? 30.390 51.893 42.737 1.00 8.99 232 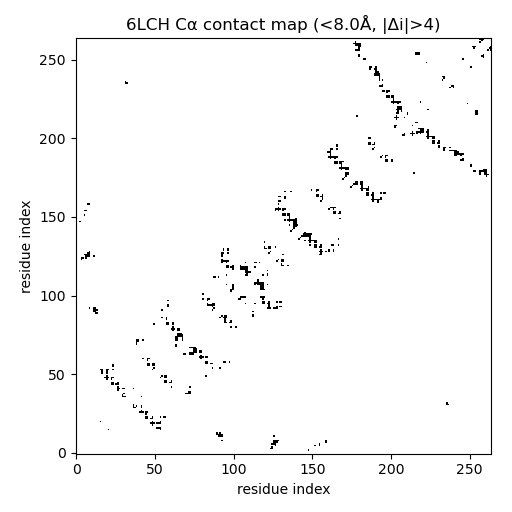THR A O 1
ATOM 1631 N N . PRO A 1 214 ? 28.288 51.196 43.073 1.00 13.02 233 PRO A N 1
ATOM 1632 C CA . PRO A 1 214 ? 28.721 50.093 43.932 1.00 15.87 233 PRO A CA 1
ATOM 1633 C C . PRO A 1 214 ? 29.683 49.193 43.180 1.00 12.89 233 PRO A C 1
ATOM 1634 O O . PRO A 1 214 ? 29.438 48.855 42.012 1.00 11.72 233 PRO A O 1
ATOM 1638 N N . PRO A 1 215 ? 30.800 48.812 43.805 1.00 10.69 234 PRO A N 1
ATOM 1639 C CA . PRO A 1 215 ? 31.835 48.064 43.071 1.00 10.43 234 PRO A CA 1
ATOM 1640 C C . PRO A 1 215 ? 31.307 46.833 42.356 1.00 10.42 234 PRO A C 1
ATOM 1641 O O . PRO A 1 215 ? 31.784 46.515 41.260 1.00 8.07 234 PRO A O 1
ATOM 1645 N N . ALA A 1 216 ? 30.321 46.146 42.940 1.00 10.35 235 ALA A N 1
ATOM 1646 C CA . ALA A 1 216 ? 29.735 44.976 42.293 1.00 11.34 235 ALA A CA 1
ATOM 1647 C C . ALA A 1 216 ? 29.151 45.331 40.930 1.00 6.78 235 ALA A C 1
ATOM 1648 O O . ALA A 1 216 ? 29.386 44.631 39.939 1.00 8.82 235 ALA A O 1
ATOM 1650 N N . SER A 1 217 ? 28.392 46.427 40.855 1.00 11.90 236 SER A N 1
ATOM 1651 C CA . SER A 1 217 ? 27.804 46.832 39.581 1.00 11.94 236 SER A CA 1
ATOM 1652 C C . SER A 1 217 ? 28.849 47.293 38.576 1.00 10.54 236 SER A C 1
ATOM 1653 O O . SER A 1 217 ? 28.583 47.267 37.369 1.00 10.47 236 SER A O 1
ATOM 1656 N N . ALA A 1 218 ? 30.023 47.711 39.042 1.00 9.80 237 ALA A N 1
ATOM 1657 C CA . ALA A 1 218 ? 31.099 48.165 38.177 1.00 11.62 237 ALA A CA 1
ATOM 1658 C C . ALA A 1 218 ? 32.097 47.061 37.854 1.00 9.32 237 ALA A C 1
ATOM 1659 O O . ALA A 1 218 ? 33.178 47.352 37.334 1.00 7.53 237 ALA A O 1
ATOM 1661 N N . MET A 1 219 ? 31.753 45.803 38.127 1.00 11.21 238 MET A N 1
ATOM 1662 C CA . MET A 1 219 ? 32.648 44.663 37.937 1.00 11.91 238 MET A CA 1
ATOM 1663 C C . MET A 1 219 ? 33.986 44.866 38.643 1.00 11.32 238 MET A C 1
ATOM 1664 O O . MET A 1 219 ? 35.007 44.307 38.226 1.00 11.95 238 MET A O 1
ATOM 1669 N N . TRP A 1 220 ? 33.984 45.673 39.707 1.00 12.06 239 TRP A N 1
ATOM 1670 C CA . TRP A 1 220 ? 35.169 45.956 40.515 1.00 9.90 239 TRP A CA 1
ATOM 1671 C C . TRP A 1 220 ? 36.259 46.651 39.706 1.00 12.76 239 TRP A C 1
ATOM 1672 O O . TRP A 1 220 ? 37.447 46.526 40.007 1.00 13.74 239 TRP A O 1
ATOM 1683 N N . TYR A 1 221 ? 35.862 47.389 38.672 1.00 10.29 240 TYR A N 1
ATOM 1684 C CA . TYR A 1 221 ? 36.794 48.259 37.976 1.00 11.66 240 TYR A CA 1
ATOM 1685 C C . TYR A 1 221 ? 36.997 49.540 38.774 1.00 11.62 240 TYR A C 1
ATOM 1686 O O . TYR A 1 221 ? 36.076 50.050 39.420 1.00 10.21 240 TYR A O 1
ATOM 1695 N N . ALA A 1 222 ? 38.219 50.050 38.747 1.00 11.09 241 ALA A N 1
ATOM 1696 C CA . ALA A 1 222 ? 38.488 51.280 39.466 1.00 12.03 241 ALA A CA 1
ATOM 1697 C C . ALA A 1 222 ? 37.772 52.443 38.783 1.00 13.48 241 ALA A C 1
ATOM 1698 O O . ALA A 1 222 ? 37.756 52.524 37.550 1.00 14.31 241 ALA A O 1
ATOM 1700 N N . PRO A 1 223 ? 37.134 53.326 39.551 1.00 11.77 242 PRO A N 1
ATOM 1701 C CA . PRO A 1 223 ? 36.541 54.528 38.959 1.00 12.40 242 PRO A CA 1
ATOM 1702 C C . PRO A 1 223 ? 37.570 55.319 38.163 1.00 13.47 242 PRO A C 1
ATOM 1703 O O . PRO A 1 223 ? 38.770 55.286 38.444 1.00 9.20 242 PRO A O 1
ATOM 1707 N N . ASP A 1 224 ? 37.080 56.034 37.153 1.00 13.41 243 ASP A N 1
ATOM 1708 C CA . ASP A 1 224 ? 37.946 56.767 36.233 1.00 14.76 243 ASP A CA 1
ATOM 1709 C C . ASP A 1 224 ? 37.179 58.001 35.785 1.00 17.23 243 ASP A C 1
ATOM 1710 O O . ASP A 1 224 ? 36.147 57.880 35.117 1.00 16.22 243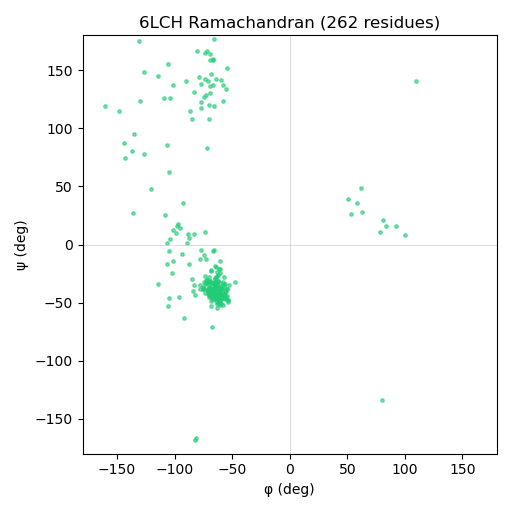 ASP A O 1
ATOM 1715 N N . GLU A 1 225 ? 37.676 59.181 36.156 1.00 19.07 244 GLU A N 1
ATOM 1716 C CA . GLU A 1 225 ? 36.923 60.409 35.918 1.00 20.16 244 GLU A CA 1
ATOM 1717 C C . GLU A 1 225 ? 36.805 60.714 34.428 1.00 17.60 244 GLU A C 1
ATOM 1718 O O . GLU A 1 225 ? 35.715 61.031 33.938 1.00 18.34 244 GLU A O 1
ATOM 1724 N N . LYS A 1 226 ? 37.914 60.620 33.686 1.00 15.41 245 LYS A N 1
ATOM 1725 C CA . LYS A 1 226 ? 37.859 60.929 32.259 1.00 18.48 245 LYS A CA 1
ATOM 1726 C C . LYS A 1 226 ? 37.024 59.901 31.509 1.00 14.58 245 LYS A C 1
ATOM 1727 O O . LYS A 1 226 ? 36.203 60.258 30.656 1.00 15.53 245 LYS A O 1
ATOM 1733 N N . LEU A 1 227 ? 37.235 58.615 31.802 1.00 14.46 246 LEU A N 1
ATOM 1734 C CA . LEU A 1 227 ? 36.442 57.572 31.160 1.00 14.09 246 LEU A CA 1
ATOM 1735 C C . LEU A 1 227 ? 34.961 57.735 31.479 1.00 13.72 246 LEU A C 1
ATOM 1736 O O . LEU A 1 227 ? 34.112 57.603 30.590 1.00 13.64 246 LEU A O 1
ATOM 1741 N N . ARG A 1 228 ? 34.633 58.044 32.738 1.00 15.36 247 ARG A N 1
ATOM 1742 C CA . ARG A 1 228 ? 33.235 58.224 33.122 1.00 15.12 247 ARG A CA 1
ATOM 1743 C C . ARG A 1 228 ? 32.561 59.280 32.257 1.00 19.21 247 ARG A C 1
ATOM 1744 O O . ARG A 1 228 ? 31.446 59.078 31.763 1.00 18.63 247 ARG A O 1
ATOM 1752 N N . GLU A 1 229 ? 33.219 60.419 32.064 1.00 19.24 248 GLU A N 1
ATOM 1753 C CA . GLU A 1 229 ? 32.570 61.473 31.299 1.00 18.77 248 GLU A CA 1
ATOM 1754 C C . GLU A 1 229 ? 32.613 61.202 29.804 1.00 16.40 248 GLU A C 1
ATOM 1755 O O . GLU A 1 229 ? 31.651 61.513 29.093 1.00 16.70 248 GLU A O 1
ATOM 1761 N N . ALA A 1 230 ? 33.725 60.652 29.307 1.00 17.98 249 ALA A N 1
ATOM 1762 C CA . ALA A 1 230 ? 33.820 60.346 27.883 1.00 16.21 249 ALA A CA 1
ATOM 1763 C C . ALA A 1 230 ? 32.696 59.423 27.439 1.00 17.08 249 ALA A C 1
ATOM 1764 O O . ALA A 1 230 ? 32.202 59.540 26.310 1.00 12.51 249 ALA A O 1
ATOM 1766 N N . TYR A 1 231 ? 32.264 58.516 28.317 1.00 13.26 250 TYR A N 1
ATOM 1767 C CA . TYR A 1 231 ? 31.178 57.613 27.963 1.00 13.13 250 TYR A CA 1
ATOM 1768 C C . TYR A 1 231 ? 29.819 58.269 28.158 1.00 13.62 250 TYR A C 1
ATOM 1769 O O . TYR A 1 231 ? 28.947 58.151 27.291 1.00 11.51 250 TYR A O 1
ATOM 1778 N N . TYR A 1 232 ? 29.622 58.983 29.271 1.00 14.94 251 TYR A N 1
ATOM 1779 C CA . TYR A 1 232 ? 28.339 59.647 29.469 1.00 15.39 251 TYR A CA 1
ATOM 1780 C C . TYR A 1 232 ? 28.084 60.698 28.401 1.00 13.18 251 TYR A C 1
ATOM 1781 O O . TYR A 1 232 ? 26.931 60.912 28.011 1.00 12.66 251 TYR A O 1
ATOM 1790 N N . SER A 1 233 ? 29.138 61.365 27.923 1.00 12.03 252 SER A N 1
ATOM 1791 C CA . SER A 1 233 ? 28.971 62.334 26.846 1.00 13.78 252 SER A CA 1
ATOM 1792 C C . SER A 1 233 ? 28.580 61.648 25.544 1.00 14.15 252 SER A C 1
ATOM 1793 O O . SER A 1 233 ? 27.769 62.179 24.775 1.00 15.52 252 SER A O 1
ATOM 1796 N N . ILE A 1 234 ? 29.161 60.477 25.270 1.00 12.51 253 ILE A N 1
ATOM 1797 C CA . ILE A 1 234 ? 28.736 59.692 24.114 1.00 10.39 253 ILE A CA 1
ATOM 1798 C C . ILE A 1 234 ? 27.282 59.280 24.276 1.00 13.07 253 ILE A C 1
ATOM 1799 O O . ILE A 1 234 ? 26.491 59.334 23.325 1.00 12.28 253 ILE A O 1
ATOM 1804 N N . TYR A 1 235 ? 26.903 58.872 25.490 1.00 10.51 254 TYR A N 1
ATOM 1805 C CA . TYR A 1 235 ? 25.509 58.550 25.755 1.00 10.96 254 TYR A CA 1
ATOM 1806 C C . TYR A 1 235 ? 24.611 59.758 25.518 1.00 14.98 254 TYR A C 1
ATOM 1807 O O . TYR A 1 235 ? 23.500 59.617 24.997 1.00 12.55 254 TYR A O 1
ATOM 1816 N N . LYS A 1 236 ? 25.064 60.955 25.890 1.00 15.26 255 LYS A N 1
ATOM 1817 C CA . LYS A 1 236 ? 24.246 62.129 25.609 1.00 15.30 255 LYS A CA 1
ATOM 1818 C C . LYS A 1 236 ? 24.185 62.407 24.113 1.00 14.36 255 LYS A C 1
ATOM 1819 O O . LYS A 1 236 ? 23.126 62.768 23.589 1.00 14.76 255 LYS A O 1
ATOM 1825 N N . LYS A 1 237 ? 25.297 62.201 23.402 1.00 15.28 256 LYS A N 1
ATOM 1826 C CA . LYS A 1 237 ? 25.318 62.451 21.965 1.00 16.63 256 LYS A CA 1
ATOM 1827 C C . LYS A 1 237 ? 24.377 61.508 21.219 1.00 18.82 256 LYS A C 1
ATOM 1828 O O . LYS A 1 237 ? 23.650 61.934 20.312 1.00 16.53 256 LYS A O 1
ATOM 1834 N N . LEU A 1 238 ? 24.363 60.225 21.596 1.00 15.61 257 LEU A N 1
ATOM 1835 C CA . LEU A 1 238 ? 23.481 59.270 20.929 1.00 14.87 257 LEU A CA 1
ATOM 1836 C C . LEU A 1 238 ? 22.031 59.472 21.338 1.00 16.58 257 LEU A C 1
ATOM 1837 O O . LEU A 1 238 ? 21.118 59.139 20.575 1.00 19.70 257 LEU A O 1
ATOM 1842 N N . GLU A 1 239 ? 21.804 59.998 22.540 1.00 16.85 258 GLU A N 1
ATOM 1843 C CA . GLU A 1 239 ? 20.452 60.307 22.980 1.00 18.39 258 GLU A CA 1
ATOM 1844 C C . GLU A 1 239 ? 19.826 61.424 22.154 1.00 21.49 258 GLU A C 1
ATOM 1845 O O . GLU A 1 239 ? 18.618 61.406 21.902 1.00 20.91 258 GLU A O 1
ATOM 1851 N N . ALA A 1 240 ? 20.619 62.391 21.702 1.00 19.40 259 ALA A N 1
ATOM 1852 C CA . ALA A 1 240 ? 20.052 63.373 20.787 1.00 22.12 259 ALA A CA 1
ATOM 1853 C C . ALA A 1 240 ? 20.052 62.860 19.348 1.00 19.99 259 ALA A C 1
ATOM 1854 O O . ALA A 1 240 ? 19.116 63.141 18.591 1.00 21.67 259 ALA A O 1
ATOM 1856 N N . ASP A 1 241 ? 21.062 62.083 18.958 1.00 21.02 260 ASP A N 1
ATOM 1857 C CA . ASP A 1 241 ? 21.131 61.530 17.603 1.00 17.02 260 ASP A CA 1
ATOM 1858 C C . ASP A 1 241 ? 21.515 60.055 17.652 1.00 18.90 260 ASP A C 1
ATOM 1859 O O . ASP A 1 241 ? 22.701 59.703 17.669 1.00 18.16 260 ASP A O 1
ATOM 1864 N N . PRO A 1 242 ? 20.524 59.157 17.631 1.00 19.00 261 PRO A N 1
ATOM 1865 C CA . PRO A 1 242 ? 20.827 57.717 17.719 1.00 18.69 261 PRO A CA 1
ATOM 1866 C C . PRO A 1 242 ? 21.567 57.162 16.516 1.00 19.52 261 PRO A C 1
ATOM 1867 O O . PRO A 1 242 ? 21.961 55.989 16.548 1.00 21.03 261 PRO A O 1
ATOM 1871 N N . ASP A 1 243 ? 21.771 57.951 15.466 1.00 19.13 262 ASP A N 1
ATOM 1872 C CA . ASP A 1 243 ? 22.380 57.455 14.241 1.00 19.49 262 ASP A CA 1
ATOM 1873 C C . ASP A 1 243 ? 23.884 57.657 14.191 1.00 15.57 262 ASP A C 1
ATOM 1874 O O . ASP A 1 243 ? 24.532 57.145 13.272 1.00 14.94 262 ASP A O 1
ATOM 1879 N N . LEU A 1 244 ? 24.452 58.380 15.146 1.00 16.03 263 LEU A N 1
ATOM 1880 C CA . LEU A 1 244 ? 25.887 58.583 15.165 1.00 13.12 263 LEU A CA 1
ATOM 1881 C C . LEU A 1 244 ? 26.602 57.290 15.505 1.00 15.09 263 LEU A C 1
ATOM 1882 O O . LEU A 1 244 ? 26.049 56.379 16.128 1.00 13.47 263 LEU A O 1
ATOM 1887 N N . ARG A 1 245 ? 27.869 57.245 15.125 1.00 13.16 264 ARG A N 1
ATOM 1888 C CA . ARG A 1 245 ? 28.758 56.147 15.434 1.00 15.40 264 ARG A CA 1
ATOM 1889 C C . ARG A 1 245 ? 30.042 56.733 16.001 1.00 17.95 264 ARG A C 1
ATOM 1890 O O . ARG A 1 245 ? 30.212 57.955 16.074 1.00 16.17 264 ARG A O 1
ATOM 1898 N N . PHE A 1 246 ? 30.944 55.857 16.436 1.00 14.96 265 PHE A N 1
ATOM 1899 C CA . PHE A 1 246 ? 32.181 56.266 17.102 1.00 14.68 265 PHE A CA 1
ATOM 1900 C C . PHE A 1 246 ? 33.292 55.323 16.668 1.00 16.64 265 PHE A C 1
ATOM 1901 O O . PHE A 1 246 ? 33.730 54.451 17.427 1.00 12.35 265 PHE A O 1
ATOM 1909 N N . PRO A 1 247 ? 33.777 55.476 15.432 1.00 18.39 266 PRO A N 1
ATOM 1910 C CA . PRO A 1 247 ? 34.717 54.490 14.874 1.00 16.30 266 PRO A CA 1
ATOM 1911 C C . PRO A 1 247 ? 36.125 54.571 15.443 1.00 15.39 266 PRO A C 1
ATOM 1912 O O . PRO A 1 247 ? 36.934 53.680 15.154 1.00 17.43 266 PRO A O 1
ATOM 1916 N N . ASN A 1 248 ? 36.449 55.595 16.229 1.00 16.22 267 ASN A N 1
ATOM 1917 C CA . ASN A 1 248 ? 37.767 55.719 16.834 1.00 14.64 267 ASN A CA 1
ATOM 1918 C C . ASN A 1 248 ? 37.762 55.421 18.326 1.00 15.12 267 ASN A C 1
ATOM 1919 O O . ASN A 1 248 ? 38.820 55.488 18.958 1.00 14.93 267 ASN A O 1
ATOM 1924 N N . LEU A 1 249 ? 36.604 55.073 18.894 1.00 16.79 268 LEU A N 1
ATOM 1925 C CA . LEU A 1 249 ? 36.473 54.912 20.342 1.00 15.35 268 LEU A CA 1
ATOM 1926 C C . LEU A 1 249 ? 37.435 53.860 20.882 1.00 12.98 268 LEU A C 1
ATOM 1927 O O . LEU A 1 249 ? 38.099 54.075 21.904 1.00 12.97 268 LEU A O 1
ATOM 1932 N N . ILE A 1 250 ? 37.516 52.709 20.212 1.00 12.20 269 ILE A N 1
ATOM 1933 C CA . ILE A 1 250 ? 38.367 51.625 20.697 1.00 16.70 269 ILE A CA 1
ATOM 1934 C C . ILE A 1 250 ? 39.820 52.078 20.758 1.00 16.69 269 ILE A C 1
ATOM 1935 O O . ILE A 1 250 ? 40.522 51.848 21.751 1.00 17.14 269 ILE A O 1
ATOM 1940 N N . GLU A 1 251 ? 40.289 52.741 19.700 1.00 17.98 270 GLU A N 1
ATOM 1941 C CA . GLU A 1 251 ? 41.684 53.164 19.643 1.00 20.07 270 GLU A CA 1
ATOM 1942 C C . GLU A 1 251 ? 41.951 54.367 20.541 1.00 17.14 270 GLU A C 1
ATOM 1943 O O . GLU A 1 251 ? 43.019 54.461 21.156 1.00 18.88 270 GLU A O 1
ATOM 1949 N N . ASP A 1 252 ? 40.994 55.295 20.633 1.00 16.45 271 ASP A N 1
ATOM 1950 C CA . ASP A 1 252 ? 41.226 56.513 21.402 1.00 18.04 271 ASP A CA 1
ATOM 1951 C C . ASP A 1 252 ? 41.304 56.243 22.901 1.00 18.41 271 ASP A C 1
ATOM 1952 O O . ASP A 1 252 ? 42.016 56.955 23.619 1.00 18.02 271 ASP A O 1
ATOM 1957 N N . TYR A 1 253 ? 40.584 55.236 23.395 1.00 17.29 272 TYR A N 1
ATOM 1958 C CA . TYR A 1 253 ? 40.533 54.936 24.827 1.00 19.86 272 TYR A CA 1
ATOM 1959 C C . TYR A 1 253 ? 40.633 53.432 25.052 1.00 18.04 272 TYR A C 1
ATOM 1960 O O . TYR A 1 253 ? 39.627 52.756 25.275 1.00 16.14 272 TYR A O 1
ATOM 1969 N N . PRO A 1 254 ? 41.845 52.883 25.001 1.00 22.12 273 PRO A N 1
ATOM 1970 C CA . PRO A 1 254 ? 42.003 51.461 25.342 1.00 20.81 273 PRO A CA 1
ATOM 1971 C C . PRO A 1 254 ? 41.543 51.197 26.768 1.00 20.91 273 PRO A C 1
ATOM 1972 O O . PRO A 1 254 ? 41.754 52.007 27.671 1.00 14.14 273 PRO A O 1
ATOM 1976 N N . LEU A 1 255 ? 40.889 50.055 26.959 1.00 20.54 274 LEU A N 1
ATOM 1977 C CA . LEU A 1 255 ? 40.251 49.775 28.236 1.00 20.33 274 LEU A CA 1
ATOM 1978 C C . LEU A 1 255 ? 41.301 49.497 29.310 1.00 18.36 274 LEU A C 1
ATOM 1979 O O . LEU A 1 255 ? 42.308 48.834 29.041 1.00 18.19 274 LEU A O 1
ATOM 1984 N N . PRO A 1 256 ? 41.095 49.985 30.529 1.00 17.94 275 PRO A N 1
ATOM 1985 C CA . PRO A 1 256 ? 42.069 49.761 31.598 1.00 16.07 275 PRO A CA 1
ATOM 1986 C C . PRO A 1 256 ? 42.132 48.294 31.975 1.00 18.50 275 PRO A C 1
ATOM 1987 O O . PRO A 1 256 ? 41.197 47.528 31.695 1.00 15.68 275 PRO A O 1
ATOM 1991 N N . PRO A 1 257 ? 43.217 47.860 32.607 1.00 20.25 276 PRO A N 1
ATOM 1992 C CA . PRO A 1 257 ? 43.237 46.516 33.185 1.00 24.53 276 PRO A CA 1
ATOM 1993 C C . PRO A 1 257 ? 42.303 46.435 34.382 1.00 20.34 276 PRO A C 1
ATOM 1994 O O . PRO A 1 257 ? 41.857 47.445 34.932 1.00 20.53 276 PRO A O 1
ATOM 1998 N N . HIS A 1 258 ? 41.997 45.207 34.768 1.00 21.63 277 HIS A N 1
ATOM 1999 C CA . HIS A 1 258 ? 41.169 44.920 35.933 1.00 24.05 277 HIS A CA 1
ATOM 2000 C C . HIS A 1 258 ? 42.054 44.513 37.098 1.00 27.03 277 HIS A C 1
ATOM 2001 O O . HIS A 1 258 ? 43.003 43.741 36.898 1.00 30.76 277 HIS A O 1
ATOM 2008 N N . PRO A 1 259 ? 41.791 45.009 38.311 1.00 28.57 278 PRO A N 1
ATOM 2009 C CA . PRO A 1 259 ? 42.657 44.660 39.451 1.00 34.54 278 PRO A CA 1
ATOM 2010 C C . PRO A 1 259 ? 42.769 43.166 39.709 1.00 38.57 278 PRO A C 1
ATOM 2011 O O . PRO A 1 259 ? 43.791 42.718 40.245 1.00 46.70 278 PRO A O 1
ATOM 2015 N N . THR A 1 260 ? 41.757 42.379 39.351 1.00 37.16 279 THR A N 1
ATOM 2016 C CA . THR A 1 260 ? 41.803 40.931 39.527 1.00 37.86 279 THR A CA 1
ATOM 2017 C C . THR A 1 260 ? 41.797 40.161 38.216 1.00 36.89 279 THR A C 1
ATOM 2018 O O . THR A 1 260 ? 42.444 39.116 38.120 1.00 45.28 279 THR A O 1
ATOM 2022 N N . GLN A 1 261 ? 41.101 40.654 37.190 1.00 33.24 280 GLN A N 1
ATOM 2023 C CA . GLN A 1 261 ? 40.859 39.879 35.981 1.00 31.10 280 GLN A CA 1
ATOM 2024 C C . GLN A 1 261 ? 41.670 40.331 34.771 1.00 34.18 280 GLN A C 1
ATOM 2025 O O . GLN A 1 261 ? 41.755 39.576 33.795 1.00 36.98 280 GLN A O 1
ATOM 2031 N N . GLY A 1 262 ? 42.243 41.532 34.795 1.00 34.01 281 GLY A N 1
ATOM 2032 C CA . GLY A 1 262 ? 43.187 41.933 33.753 1.00 35.61 281 GLY A CA 1
ATOM 2033 C C . GLY A 1 262 ? 42.508 42.404 32.477 1.00 32.98 281 GLY A C 1
ATOM 2034 O O . GLY A 1 262 ? 41.577 43.211 32.512 1.00 30.74 281 GLY A O 1
ATOM 2035 N N . TYR A 1 263 ? 42.999 41.915 31.336 1.00 35.77 282 TYR A N 1
ATOM 2036 C CA . TYR A 1 263 ? 42.491 42.301 30.024 1.00 36.81 282 TYR A CA 1
ATOM 2037 C C . TYR A 1 263 ? 41.567 41.262 29.412 1.00 32.48 282 TYR A C 1
ATOM 2038 O O . TYR A 1 263 ? 40.870 41.564 28.437 1.00 34.52 282 TYR A O 1
ATOM 2047 N N . ASP A 1 264 ? 41.561 40.055 29.957 1.00 33.17 283 ASP A N 1
ATOM 2048 C CA . ASP A 1 264 ? 40.578 39.029 29.640 1.00 31.67 283 ASP A CA 1
ATOM 2049 C C . ASP A 1 264 ? 40.653 38.071 30.809 1.00 31.66 283 ASP A C 1
ATOM 2050 O O . ASP A 1 264 ? 41.735 37.541 31.080 1.00 37.05 283 ASP A O 1
ATOM 2055 N N . ALA A 1 265 ? 39.547 37.898 31.539 1.00 27.08 284 ALA A N 1
ATOM 2056 C CA . ALA A 1 265 ? 39.595 37.039 32.718 1.00 29.29 284 ALA A CA 1
ATOM 2057 C C . ALA A 1 265 ? 40.273 35.716 32.403 1.00 32.14 284 ALA A C 1
ATOM 2058 O O . ALA A 1 265 ? 40.978 35.166 33.254 1.00 32.82 284 ALA A O 1
ATOM 2060 N N . ASP A 1 266 ? 40.128 35.235 31.164 1.00 32.19 285 ASP A N 1
ATOM 2061 C CA . ASP A 1 266 ? 40.746 33.974 30.764 1.00 35.42 285 ASP A CA 1
ATOM 2062 C C . ASP A 1 266 ? 42.266 34.028 30.886 1.00 38.38 285 ASP A C 1
ATOM 2063 O O . ASP A 1 266 ? 42.886 33.118 31.456 1.00 42.22 285 ASP A O 1
ATOM 2068 N N . ARG A 1 267 ? 42.887 35.091 30.360 1.00 37.54 286 ARG A N 1
ATOM 2069 C CA . ARG A 1 267 ? 44.341 35.237 30.287 1.00 37.63 286 ARG A CA 1
ATOM 2070 C C . ARG A 1 267 ? 44.778 36.547 30.918 1.00 40.38 286 ARG A C 1
ATOM 2071 O O . ARG A 1 267 ? 45.099 37.511 30.206 1.00 38.02 286 ARG A O 1
ATOM 2079 N N . PRO A 1 268 ? 44.827 36.624 32.243 1.00 42.09 287 PRO A N 1
ATOM 2080 C CA . PRO A 1 268 ? 45.241 37.814 32.980 1.00 44.30 287 PRO A CA 1
ATOM 2081 C C . PRO A 1 268 ? 46.725 37.790 33.336 1.00 44.04 287 PRO A C 1
ATOM 2082 O O . PRO A 1 268 ? 47.321 38.858 33.483 1.00 43.92 287 PRO A O 1
#

InterPro domains:
  IPR006597 Sel1-like repeat [PF08238] (64-73)
  IPR006597 Sel1-like repeat [PF08238] (75-110)
  IPR006597 Sel1-like repeat [PF08238] (161-180)
  IPR006597 Sel1-like repeat [PF08238] (183-212)
  IPR006597 Sel1-like repeat [SM00671] (74-111)
  IPR006597 Sel1-like repeat [SM00671] (112-147)
  IPR006597 Sel1-like repeat [SM00671] (148-180)
  IPR006597 Sel1-like repeat [SM00671] (181-213)
  IPR011990 Tetratricopeptide-like helical domain superfamily [G3DSA:1.25.40.10] (58-258)
  IPR050767 Sel1/AlgK [PTHR11102] (39-221)

B-factor: mean 13.83, std 8.33, range [0.42, 46.7]

Radius of gyration: 20.07 Å; Cα contacts (8 Å, |Δi|>4): 463; chains: 1; bounding box: 49×48×48 Å

Organism: Pseudomonas aeruginosa (NCBI:txid287)

Sequence (264 aa):
SKPFVCVNEKDHLPPLDPQADAWYREAATLAKPDTLRPWPRIVGLYSKAAERGHWKAMHNLANLYRTGWPGGVEKDTQKALDLYQKMIDLDVPQGFYDMGAMIGNRAGVKNPATDGLTFLDKAASLGNPPALTELGKFYIYVAKKKDLGLAYTHCAASQGYAPASYELGAYYKIVEHNFPKALVYYQVSVSQGGKSAAFFLSRVFGSETPPASAMWYAPDEKLREAYYSIYKKLEADPDLRFPNLIEDYPLPPHPTQGYDADRP

Secondary structure (DSSP, 8-state):
--PPPP--GGGS-----HHHHHHHHHHHHHTSSSS---HHHHHHHHHHHHHTT-HHHHHHHHHHHHS--STTS---HHHHHHHHHHHHHTT-HHHHHHHHHHH-STHHHHSGGGTS--HHHHHHHTT-HHHHHHHHHIIIIISS-HHHHHHHHHHHHHTT-HHHHHHHHHHHHHTS--HHHHHHHHHHHHHTT-HHHHHHHHHHT-TTS-TTTTTTPPP-HHHHHHHHHHHHHHHH-TT---TTHHHHSPPPPPTTTTTSTT--

Solvent-accessible surface area: 13532 Å² total; per-residue (Å²): 151,170,92,57,119,74,40,58,20,134,101,60,58,30,132,94,36,109,91,0,16,49,58,32,132,71,0,22,81,47,23,74,71,151,94,115,44,56,4,114,131,0,31,26,5,6,30,93,0,5,126,129,26,4,23,84,0,1,57,39,4,0,59,10,13,107,42,9,126,3,72,42,8,123,143,42,88,100,83,0,40,58,10,6,64,88,0,4,104,75,61,0,0,17,0,0,62,10,9,10,76,47,89,33,55,214,20,0,85,169,28,122,32,0,107,50,52,17,0,28,34,23,0,1,27,20,0,0,12,19,0,3,8,66,13,0,86,100,42,14,90,102,23,182,108,101,103,22,0,17,51,12,2,75,9,0,11,90,22,34,61,7,63,0,1,58,33,2,0,12,7,32,45,107,76,93,104,13,8,4,65,0,1,66,48,1,6,41,0,0,18,28,14,6,94,62,0,0,87,32,0,3,84,1,1,2,85,114,9,75,85,67,61,3,1,126,7,64,77,40,144,164,20,83,99,18,2,64,54,19,36,97,91,2,77,68,39,76,102,55,117,38,118,84,9,79,134,87,91,104,22,36,77,12,104,112,28,11,142,32,29,106,199,117

Foldseek 3Di:
DDFADQDALVPQADDADPVLVVLQVVLVLQVFDPPLGPVVSSLVSLVVSLVVPHLVSLVVNLVCQCDVPRPPGHNDLVSSLVSLVSCLVSPRLVSLVSNCVRPHQQVQCVDVSQVNHTSLVSSVNSNNLVSLQVVLVCCCPVNVNNVSSLVSLVSNVVNLQLVSLLVVLVCCCPVVVWNLSSLVSLQSSLQSLNLVSLQQQLLLQDPPHDCVSNSNAHHDVVSNVVSVVSNVVCSSPSRDGHNCRCVVDPDAAHPQCGNTVVPD